Protein AF-A0A7V9RH90-F1 (afdb_monomer)

Secondary structure (DSSP, 8-state):
------------EE-S-S------SS-PPPP---TTPPP-SEEEEETTPEEESSTTSSSEEE----SS-GGG-TT-EEEEEEEEEETTEEEEEE-TT-TTSS-PPP--GGGGGS-EEEEGGGBPPB--S-EEEE-TTS-EEEE-TT-BEEE-TTSEEEE--EEPPP--SS--S-----EE---PPP-

Radius of gyration: 18.07 Å; Cα contacts (8 Å, |Δi|>4): 324; chains: 1; bounding box: 47×48×44 Å

Nearest PDB structures (foldseek):
  8q6t-assembly1_H  TM=6.024E-01  e=9.490E-01  Mus musculus
  8ewi-assembly1_D  TM=3.907E-01  e=2.641E+00  Homo sapiens
  6bnv-assembly1_I  TM=5.529E-01  e=6.966E+00  Sus scrofa

Structure (mmCIF, N/CA/C/O backbone):
data_AF-A0A7V9RH90-F1
#
_entry.id   AF-A0A7V9RH90-F1
#
loop_
_atom_site.group_PDB
_atom_site.id
_atom_site.type_symbol
_atom_site.label_atom_id
_atom_site.label_alt_id
_atom_site.label_comp_id
_atom_site.label_asym_id
_atom_site.label_entity_id
_atom_site.label_seq_id
_atom_site.pdbx_PDB_ins_code
_atom_site.Cartn_x
_atom_site.Cartn_y
_atom_site.Cartn_z
_atom_site.occupancy
_atom_site.B_iso_or_equiv
_atom_site.auth_seq_id
_atom_site.auth_comp_id
_atom_site.auth_asym_id
_atom_site.auth_atom_id
_atom_site.pdbx_PDB_model_num
ATOM 1 N N . MET A 1 1 ? 10.157 29.540 -23.631 1.00 39.53 1 MET A N 1
ATOM 2 C CA . MET A 1 1 ? 9.794 28.905 -22.346 1.00 39.53 1 MET A CA 1
ATOM 3 C C . MET A 1 1 ? 9.375 27.473 -22.654 1.00 39.53 1 MET A C 1
ATOM 5 O O . MET A 1 1 ? 8.368 27.283 -23.318 1.00 39.53 1 MET A O 1
ATOM 9 N N . GLN A 1 2 ? 10.217 26.486 -22.344 1.00 35.22 2 GLN A N 1
ATOM 10 C CA . GLN A 1 2 ? 10.060 25.103 -22.814 1.00 35.22 2 GLN A CA 1
ATOM 11 C C . GLN A 1 2 ? 9.506 24.249 -21.664 1.00 35.22 2 GLN A C 1
ATOM 13 O O . GLN A 1 2 ? 10.191 24.039 -20.666 1.00 35.22 2 GLN A O 1
ATOM 18 N N . ILE A 1 3 ? 8.251 23.807 -21.775 1.00 28.03 3 ILE A N 1
ATOM 19 C CA . ILE A 1 3 ? 7.604 22.934 -20.787 1.00 28.03 3 ILE A CA 1
ATOM 20 C C . ILE A 1 3 ? 8.201 21.533 -20.959 1.00 28.03 3 ILE A C 1
ATOM 22 O O . ILE A 1 3 ? 7.936 20.860 -21.953 1.00 28.03 3 ILE A O 1
ATOM 26 N N . ARG A 1 4 ? 9.046 21.094 -20.019 1.00 33.72 4 ARG A N 1
ATOM 27 C CA . ARG A 1 4 ? 9.530 19.708 -19.989 1.00 33.72 4 ARG A CA 1
ATOM 28 C C . ARG A 1 4 ? 8.497 18.843 -19.271 1.00 33.72 4 ARG A C 1
ATOM 30 O O . ARG A 1 4 ? 8.394 18.883 -18.049 1.00 33.72 4 ARG A O 1
ATOM 37 N N . LEU A 1 5 ? 7.736 18.072 -20.046 1.00 33.12 5 LEU A N 1
ATOM 38 C CA . LEU A 1 5 ? 6.887 16.997 -19.534 1.00 33.12 5 LEU A CA 1
ATOM 39 C C . LEU A 1 5 ? 7.769 15.956 -18.829 1.00 33.12 5 LEU A C 1
ATOM 41 O O . LEU A 1 5 ? 8.631 15.338 -19.452 1.00 33.12 5 LEU A O 1
ATOM 45 N N . ALA A 1 6 ? 7.558 15.766 -17.526 1.00 38.91 6 ALA A N 1
ATOM 46 C CA . ALA A 1 6 ? 8.104 14.629 -16.799 1.00 38.91 6 ALA A CA 1
ATOM 47 C C . ALA A 1 6 ? 7.398 13.359 -17.303 1.00 38.91 6 ALA A C 1
ATOM 49 O O . ALA A 1 6 ? 6.272 13.068 -16.907 1.00 38.91 6 ALA A O 1
ATOM 50 N N . GLY A 1 7 ? 8.031 12.645 -18.234 1.00 35.91 7 GLY A N 1
ATOM 51 C CA . GLY A 1 7 ? 7.509 11.386 -18.757 1.00 35.91 7 GLY A CA 1
ATOM 52 C C . GLY A 1 7 ? 7.523 10.302 -17.680 1.00 35.91 7 GLY A C 1
ATOM 53 O O . GLY A 1 7 ? 8.573 9.991 -17.121 1.00 35.91 7 GLY A O 1
ATOM 54 N N . VAL A 1 8 ? 6.360 9.718 -17.390 1.00 40.25 8 VAL A N 1
ATOM 55 C CA . VAL A 1 8 ? 6.256 8.493 -16.590 1.00 40.25 8 VAL A CA 1
ATOM 56 C C . VAL A 1 8 ? 6.676 7.330 -17.484 1.00 40.25 8 VAL A C 1
ATOM 58 O O . VAL A 1 8 ? 5.992 7.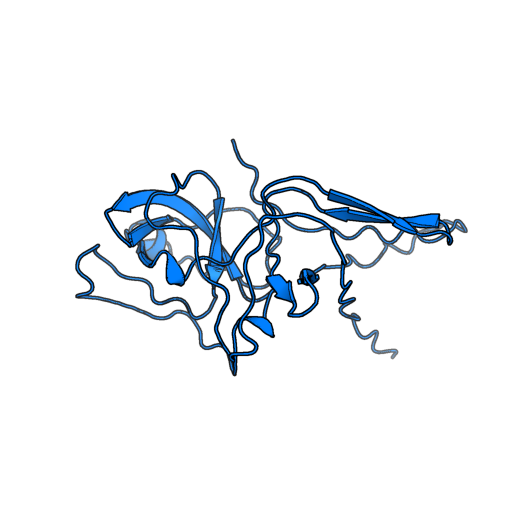008 -18.452 1.00 40.25 8 VAL A O 1
ATOM 61 N N . ILE A 1 9 ? 7.813 6.703 -17.182 1.00 40.66 9 ILE A N 1
ATOM 62 C CA . ILE A 1 9 ? 8.225 5.472 -17.862 1.00 40.66 9 ILE A CA 1
ATOM 63 C C . ILE A 1 9 ? 7.557 4.303 -17.141 1.00 40.66 9 ILE A C 1
ATOM 65 O O . ILE A 1 9 ? 7.958 3.933 -16.038 1.00 40.66 9 ILE A O 1
ATOM 69 N N . VAL A 1 10 ? 6.544 3.714 -17.774 1.00 41.97 10 VAL A N 1
ATOM 70 C CA . VAL A 1 10 ? 5.977 2.428 -17.353 1.00 41.97 10 VAL A CA 1
ATOM 71 C C . VAL A 1 10 ? 6.848 1.325 -17.949 1.00 41.97 10 VAL A C 1
ATOM 73 O O . VAL A 1 10 ? 6.766 1.023 -19.138 1.00 41.97 10 VAL A O 1
ATOM 76 N N . ALA A 1 11 ? 7.720 0.732 -17.136 1.00 43.25 11 ALA A N 1
ATOM 77 C CA . ALA A 1 11 ? 8.479 -0.446 -17.539 1.00 43.25 11 ALA A CA 1
ATOM 78 C C . ALA A 1 11 ? 7.656 -1.707 -17.232 1.00 43.25 11 ALA A C 1
ATOM 80 O O . ALA A 1 11 ? 7.480 -2.057 -16.067 1.00 43.25 11 ALA A O 1
ATOM 81 N N . MET A 1 12 ? 7.163 -2.399 -18.265 1.00 37.06 12 MET A N 1
ATOM 82 C CA . MET A 1 12 ? 6.569 -3.732 -18.107 1.00 37.06 12 MET A CA 1
ATOM 83 C C . MET A 1 12 ? 7.675 -4.784 -17.983 1.00 37.06 12 MET A C 1
ATOM 85 O O . MET A 1 12 ? 8.433 -5.037 -18.922 1.00 37.06 12 MET A O 1
ATOM 89 N N . LEU A 1 13 ? 7.768 -5.427 -16.822 1.00 44.72 13 LEU A N 1
ATOM 90 C CA . LEU A 1 13 ? 8.762 -6.463 -16.549 1.00 44.72 13 LEU A CA 1
ATOM 91 C C . LEU A 1 13 ? 8.149 -7.855 -16.616 1.00 44.72 13 LEU A C 1
ATOM 93 O O . LEU A 1 13 ? 7.625 -8.344 -15.625 1.00 44.72 13 LEU A O 1
ATOM 97 N N . VAL A 1 14 ? 8.263 -8.542 -17.752 1.00 37.62 14 VAL A N 1
ATOM 98 C CA . VAL A 1 14 ? 7.931 -9.977 -17.818 1.00 37.62 14 VAL A CA 1
ATOM 99 C C . VAL A 1 14 ? 8.932 -10.755 -16.956 1.00 37.62 14 VAL A C 1
ATOM 101 O O . VAL A 1 14 ? 10.138 -10.717 -17.240 1.00 37.62 14 VAL A O 1
ATOM 104 N N . THR A 1 15 ? 8.432 -11.416 -15.905 1.00 38.53 15 THR A N 1
ATOM 105 C CA . THR A 1 15 ? 9.225 -12.204 -14.947 1.00 38.53 15 THR A CA 1
ATOM 106 C C . THR A 1 15 ? 8.678 -13.634 -14.903 1.00 38.53 15 THR A C 1
ATOM 108 O O . THR A 1 15 ? 7.503 -13.799 -14.571 1.00 38.53 15 THR A O 1
ATOM 111 N N . PRO A 1 16 ? 9.468 -14.678 -15.215 1.00 33.00 16 PRO A N 1
ATOM 112 C CA . PRO A 1 16 ? 9.028 -16.052 -15.009 1.00 33.00 16 PRO A CA 1
ATOM 113 C C . PRO A 1 16 ? 9.098 -16.419 -13.512 1.00 33.00 16 PRO A C 1
ATOM 115 O O . PRO A 1 16 ? 10.105 -16.169 -12.855 1.00 33.00 16 PRO A O 1
ATOM 118 N N . ALA A 1 17 ? 8.018 -17.016 -12.997 1.00 37.50 17 ALA A N 1
ATOM 119 C CA . ALA A 1 17 ? 7.903 -17.707 -11.703 1.00 37.50 17 ALA A CA 1
ATOM 120 C C . ALA A 1 17 ? 8.026 -16.876 -10.397 1.00 37.50 17 ALA A C 1
ATOM 122 O O . ALA A 1 17 ? 8.887 -17.101 -9.551 1.00 37.50 17 ALA A O 1
ATOM 123 N N . LEU A 1 18 ? 7.055 -15.990 -10.158 1.00 44.84 18 LEU A N 1
ATOM 124 C CA . LEU A 1 18 ? 6.378 -15.931 -8.847 1.00 44.84 18 LEU A CA 1
ATOM 125 C C . LEU A 1 18 ? 5.168 -16.880 -8.954 1.00 44.84 18 LEU A C 1
ATOM 127 O O . LEU A 1 18 ? 4.642 -17.006 -10.058 1.00 44.84 18 LEU A O 1
ATOM 131 N N . GLY A 1 19 ? 4.755 -17.570 -7.887 1.00 46.47 19 GLY A N 1
ATOM 132 C CA . GLY A 1 19 ? 3.756 -18.657 -7.945 1.00 46.47 19 GLY A CA 1
ATOM 133 C C . GLY A 1 19 ? 2.544 -18.379 -8.849 1.00 46.47 19 GLY A C 1
ATOM 134 O O . GLY A 1 19 ? 2.137 -17.220 -8.994 1.00 46.47 19 GLY A O 1
ATOM 135 N N . ASP A 1 20 ? 2.019 -19.434 -9.479 1.00 44.31 20 ASP A N 1
ATOM 136 C CA . ASP A 1 20 ? 0.898 -19.414 -10.430 1.00 44.31 20 ASP A CA 1
ATOM 137 C C . ASP A 1 20 ? -0.375 -18.840 -9.797 1.00 44.31 20 ASP A C 1
ATOM 139 O O . ASP A 1 20 ? -1.289 -19.547 -9.383 1.00 44.31 20 ASP A O 1
ATOM 143 N N . GLN A 1 21 ? -0.446 -17.518 -9.714 1.00 53.16 21 GLN A N 1
ATOM 144 C CA . GLN A 1 21 ? -1.693 -16.816 -9.502 1.00 53.16 21 GLN A CA 1
ATOM 145 C C . GLN A 1 21 ? -2.255 -16.507 -10.877 1.00 53.16 21 GLN A C 1
ATOM 147 O O . GLN A 1 21 ? -1.783 -15.608 -11.575 1.00 53.16 21 GLN A O 1
ATOM 152 N N . LYS A 1 22 ? -3.238 -17.315 -11.272 1.00 49.41 22 LYS A N 1
ATOM 153 C CA . LYS A 1 22 ? -4.073 -17.070 -12.438 1.00 49.41 22 LYS A CA 1
ATOM 154 C C . LYS A 1 22 ? -4.803 -15.751 -12.201 1.00 49.41 22 LYS A C 1
ATOM 156 O O . LYS A 1 22 ? -5.735 -15.700 -11.408 1.00 49.41 22 LYS A O 1
ATOM 161 N N . LEU A 1 23 ? -4.346 -14.694 -12.864 1.00 53.31 23 LEU A N 1
ATOM 162 C CA . LEU A 1 23 ? -5.109 -13.460 -12.971 1.00 53.31 23 LEU A CA 1
ATOM 163 C C . LEU A 1 23 ? -6.311 -13.796 -13.845 1.00 53.31 23 LEU A C 1
ATOM 165 O O . LEU A 1 23 ? -6.171 -14.044 -15.045 1.00 53.31 23 LEU A O 1
ATOM 169 N N . ASP A 1 24 ? -7.483 -13.897 -13.234 1.00 48.84 24 ASP A N 1
ATOM 170 C CA . ASP A 1 24 ? -8.709 -13.802 -13.994 1.00 48.84 24 ASP A CA 1
ATOM 171 C C . ASP A 1 24 ? -8.697 -12.427 -14.671 1.00 48.84 24 ASP A C 1
ATOM 173 O O . ASP A 1 24 ? -8.334 -11.424 -14.069 1.00 48.84 24 ASP A O 1
ATOM 177 N N . GLY A 1 25 ? -9.039 -12.344 -15.957 1.00 50.94 25 GLY A N 1
ATOM 178 C CA . GLY A 1 25 ? -9.104 -11.066 -16.688 1.00 50.94 25 GLY A CA 1
ATOM 179 C C . GLY A 1 25 ? -10.172 -10.096 -16.157 1.00 50.94 25 GLY A C 1
ATOM 180 O O . GLY A 1 25 ? -10.571 -9.175 -16.862 1.00 50.94 25 GLY A O 1
ATOM 181 N N . SER A 1 26 ? -10.658 -10.337 -14.942 1.00 55.06 26 SER A N 1
ATOM 182 C CA . SER A 1 26 ? -11.561 -9.513 -14.176 1.00 55.06 26 SER A CA 1
ATOM 183 C C . SER A 1 26 ? -10.865 -8.213 -13.778 1.00 55.06 26 SER A C 1
ATOM 185 O O . SER A 1 26 ? -9.659 -8.133 -13.541 1.00 55.06 26 SER A O 1
ATOM 187 N N . THR A 1 27 ? -11.666 -7.161 -13.722 1.00 56.53 27 THR A N 1
ATOM 188 C CA . THR A 1 27 ? -11.372 -5.782 -13.322 1.00 56.53 27 THR A CA 1
ATOM 189 C C . THR A 1 27 ? -10.932 -5.657 -11.855 1.00 56.53 27 THR A C 1
ATOM 191 O O . THR A 1 27 ? -11.096 -4.603 -11.252 1.00 56.53 27 THR A O 1
ATOM 194 N N . THR A 1 28 ? -10.422 -6.735 -11.265 1.00 64.56 28 THR A N 1
ATOM 195 C CA . THR A 1 28 ? -10.196 -6.895 -9.838 1.00 64.56 28 THR A CA 1
ATOM 196 C C . THR A 1 28 ? -8.980 -6.092 -9.417 1.00 64.56 28 THR A C 1
ATOM 198 O O . THR A 1 28 ? -7.888 -6.231 -9.979 1.00 64.56 28 THR A O 1
ATOM 201 N N . ASP A 1 29 ? -9.180 -5.248 -8.411 1.00 70.94 29 ASP A N 1
ATOM 202 C CA . ASP A 1 29 ? -8.086 -4.619 -7.698 1.00 70.94 29 ASP A CA 1
ATOM 203 C C . ASP A 1 29 ? -7.089 -5.684 -7.221 1.00 70.94 29 ASP A C 1
ATOM 205 O O . ASP A 1 29 ? -7.470 -6.824 -6.923 1.00 70.94 29 ASP A O 1
ATOM 209 N N . PRO A 1 30 ? -5.793 -5.349 -7.177 1.00 73.88 30 PRO A N 1
ATOM 210 C CA . PRO A 1 30 ? -4.781 -6.289 -6.741 1.00 73.88 30 PRO A CA 1
ATOM 211 C C . PRO A 1 30 ? -5.104 -6.796 -5.339 1.00 73.88 30 PRO A C 1
ATOM 213 O O . PRO A 1 30 ? -5.327 -6.015 -4.415 1.00 73.88 30 PRO A O 1
ATOM 216 N N . ARG A 1 31 ? -5.107 -8.121 -5.187 1.00 80.31 31 ARG A N 1
ATOM 217 C CA . ARG A 1 31 ? -5.369 -8.756 -3.901 1.00 80.31 31 ARG A CA 1
ATOM 218 C C . ARG A 1 31 ? -4.294 -8.337 -2.897 1.00 80.31 31 ARG A C 1
ATOM 220 O O . ARG A 1 31 ? -3.099 -8.420 -3.190 1.00 80.31 31 ARG A O 1
ATOM 227 N N . GLY A 1 32 ? -4.737 -7.906 -1.720 1.00 79.69 32 GLY A N 1
ATOM 228 C CA . GLY A 1 32 ? -3.854 -7.644 -0.589 1.00 79.69 32 GLY A CA 1
ATOM 229 C C . GLY A 1 32 ? -3.159 -8.917 -0.074 1.00 79.69 32 GLY A C 1
ATOM 230 O O . GLY A 1 32 ? -3.402 -10.018 -0.580 1.00 79.69 32 GLY A O 1
ATOM 231 N N . PRO A 1 33 ? -2.289 -8.793 0.942 1.00 84.19 33 PRO A N 1
ATOM 232 C CA . PRO A 1 33 ? -1.616 -9.931 1.561 1.00 84.19 33 PRO A CA 1
ATOM 233 C C . PRO A 1 33 ? -2.608 -10.973 2.087 1.00 84.19 33 PRO A C 1
ATOM 235 O O . PRO A 1 33 ? -3.673 -10.621 2.594 1.00 84.19 33 PRO A O 1
ATOM 238 N N . GLU A 1 34 ? -2.229 -12.254 2.035 1.00 85.62 34 GLU A N 1
ATOM 239 C CA . GLU A 1 34 ? -3.043 -13.336 2.602 1.00 85.62 34 GLU A CA 1
ATOM 240 C C . GLU A 1 34 ? -3.342 -13.081 4.098 1.00 85.62 34 GLU A C 1
ATOM 242 O O . GLU A 1 34 ? -2.486 -12.531 4.806 1.00 85.62 34 GLU A O 1
ATOM 247 N N . PRO A 1 35 ? -4.509 -13.498 4.625 1.00 83.19 35 PRO A N 1
ATOM 248 C CA . PRO A 1 35 ? -4.903 -13.228 6.015 1.00 83.19 35 PRO A CA 1
ATOM 249 C C . PRO A 1 35 ? -3.899 -13.735 7.060 1.00 83.19 35 PRO A C 1
ATOM 251 O O . PRO A 1 35 ? -3.711 -13.124 8.108 1.00 83.19 35 PRO A O 1
ATOM 254 N N . THR A 1 36 ? -3.196 -14.827 6.756 1.00 84.56 36 THR A N 1
ATOM 255 C CA . THR A 1 36 ? -2.197 -15.444 7.643 1.00 84.56 36 THR A CA 1
ATOM 256 C C . THR A 1 36 ? -0.791 -14.865 7.481 1.00 84.56 36 THR A C 1
ATOM 258 O O . THR A 1 36 ? 0.110 -15.215 8.246 1.00 84.56 36 THR A O 1
ATOM 261 N N . ALA A 1 37 ? -0.568 -13.974 6.509 1.00 86.62 37 ALA A N 1
ATOM 262 C CA . ALA A 1 37 ? 0.736 -13.362 6.303 1.00 86.62 37 ALA A CA 1
ATOM 263 C C . ALA A 1 37 ? 1.096 -12.470 7.500 1.00 86.62 37 ALA A C 1
ATOM 265 O O . ALA A 1 37 ? 0.328 -11.578 7.883 1.00 86.62 37 ALA A O 1
ATOM 266 N N . LYS A 1 38 ? 2.284 -12.686 8.074 1.00 89.06 38 LYS A N 1
ATOM 267 C CA . LYS A 1 38 ? 2.839 -11.808 9.106 1.00 89.06 38 LYS A CA 1
ATOM 268 C C . LYS A 1 38 ? 3.307 -10.510 8.450 1.00 89.06 38 LYS A C 1
ATOM 270 O O . LYS A 1 38 ? 4.187 -10.539 7.593 1.00 89.06 38 LYS A O 1
ATOM 275 N N . LEU A 1 39 ? 2.719 -9.390 8.860 1.00 91.62 39 LEU A N 1
ATOM 276 C CA . LEU A 1 39 ? 3.070 -8.056 8.373 1.00 91.62 39 LEU A CA 1
ATOM 277 C C . LEU A 1 39 ? 3.931 -7.341 9.417 1.00 91.62 39 LEU A C 1
ATOM 279 O O . LEU A 1 39 ? 3.676 -7.449 10.614 1.00 91.62 39 LEU A O 1
ATOM 283 N N . ALA A 1 40 ? 4.966 -6.643 8.961 1.00 89.81 40 ALA A N 1
ATOM 284 C CA . ALA A 1 40 ? 5.875 -5.872 9.802 1.00 89.81 40 ALA A CA 1
ATOM 285 C C . ALA A 1 40 ? 6.569 -4.786 8.968 1.00 89.81 40 ALA A C 1
ATOM 287 O O . ALA A 1 40 ? 6.641 -4.893 7.743 1.00 89.81 40 ALA A O 1
ATOM 288 N N . GLY A 1 41 ? 7.123 -3.772 9.637 1.00 89.62 41 GLY A N 1
ATOM 289 C CA . GLY A 1 41 ? 7.869 -2.697 8.978 1.00 89.62 41 GLY A CA 1
ATOM 290 C C . GLY A 1 41 ? 6.962 -1.748 8.194 1.00 89.62 41 GLY A C 1
ATOM 291 O O . GLY A 1 41 ? 5.843 -1.468 8.617 1.00 89.62 41 GLY A O 1
ATOM 292 N N . THR A 1 42 ? 7.457 -1.218 7.075 1.00 88.50 42 THR A N 1
ATOM 293 C CA . THR A 1 42 ? 6.680 -0.327 6.202 1.00 88.50 42 THR A CA 1
ATOM 294 C C . THR A 1 42 ? 5.821 -1.124 5.224 1.00 88.50 42 THR A C 1
ATOM 296 O O . THR A 1 42 ? 6.313 -1.998 4.514 1.00 88.50 42 THR A O 1
ATOM 299 N N . VAL A 1 43 ? 4.546 -0.762 5.142 1.00 91.12 43 VAL A N 1
ATOM 300 C CA . VAL A 1 43 ? 3.584 -1.209 4.134 1.00 91.12 43 VAL A CA 1
ATOM 301 C C . VAL A 1 43 ? 3.164 -0.036 3.259 1.00 91.12 43 VAL A C 1
ATOM 303 O O . VAL A 1 43 ? 3.328 1.127 3.625 1.00 91.12 43 VAL A O 1
ATOM 306 N N . LEU A 1 44 ? 2.623 -0.350 2.085 1.00 90.25 44 LEU A N 1
ATOM 307 C CA . LEU A 1 44 ? 2.027 0.633 1.192 1.00 90.25 44 LEU A CA 1
ATOM 308 C C . LEU A 1 44 ? 0.517 0.447 1.218 1.00 90.25 44 LEU A C 1
ATOM 310 O O . LEU A 1 44 ? 0.026 -0.665 1.045 1.00 90.25 44 LEU A O 1
ATOM 314 N N . VAL A 1 45 ? -0.205 1.532 1.449 1.00 92.19 45 VAL A N 1
ATOM 315 C CA . VAL A 1 45 ? -1.665 1.560 1.534 1.00 92.19 45 VAL A CA 1
ATOM 316 C C . VAL A 1 45 ? -2.197 2.346 0.349 1.00 92.19 45 VAL A C 1
ATOM 318 O O . VAL A 1 45 ? -1.631 3.385 0.019 1.00 92.19 45 VAL A O 1
ATOM 321 N N . TRP A 1 46 ? -3.252 1.876 -0.315 1.00 92.81 46 TRP A N 1
ATOM 322 C CA . TRP A 1 46 ? -3.869 2.641 -1.403 1.00 92.81 46 TRP A CA 1
ATOM 323 C C . TRP A 1 46 ? -4.360 4.008 -0.917 1.00 92.81 46 TRP A C 1
ATOM 325 O O . TRP A 1 46 ? -4.867 4.133 0.194 1.00 92.81 46 TRP A O 1
ATOM 335 N N . ASN A 1 47 ? -4.219 5.052 -1.736 1.00 91.81 47 ASN A N 1
ATOM 336 C CA . ASN A 1 47 ? -4.646 6.402 -1.349 1.00 91.81 47 ASN A CA 1
ATOM 337 C C . ASN A 1 47 ? -6.156 6.503 -1.063 1.00 91.81 47 ASN A C 1
ATOM 339 O O . ASN A 1 47 ? -6.562 7.352 -0.273 1.00 91.81 47 ASN A O 1
ATOM 343 N N . ASP A 1 48 ? -6.973 5.661 -1.699 1.00 93.75 48 ASP A N 1
ATOM 344 C CA . ASP A 1 48 ? -8.416 5.550 -1.452 1.00 93.75 48 ASP A CA 1
ATOM 345 C C . ASP A 1 48 ? -8.781 4.511 -0.387 1.00 93.75 48 ASP A C 1
ATOM 347 O O . ASP A 1 48 ? -9.953 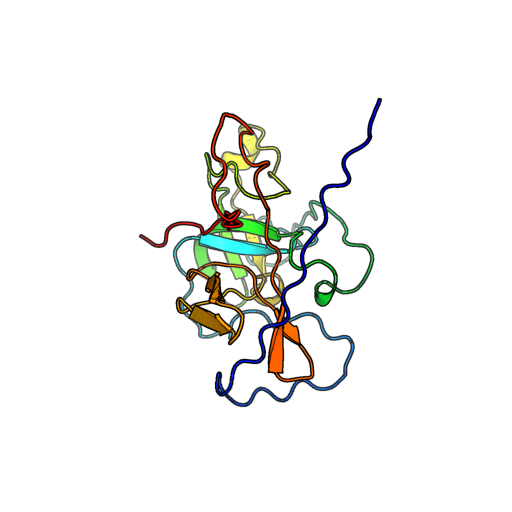4.167 -0.241 1.00 93.75 48 ASP A O 1
ATOM 351 N N . ALA A 1 49 ? -7.809 3.984 0.357 1.00 94.81 49 ALA A N 1
ATOM 352 C CA . ALA A 1 49 ? -8.100 3.093 1.465 1.00 94.81 49 ALA A CA 1
ATOM 353 C C . ALA A 1 49 ? -8.994 3.782 2.500 1.00 94.81 49 ALA A C 1
ATOM 355 O O . ALA A 1 49 ? -8.831 4.965 2.823 1.00 94.81 49 ALA A O 1
ATOM 356 N N . THR A 1 50 ? -9.919 3.008 3.054 1.00 95.56 50 THR A N 1
ATOM 357 C CA . THR A 1 50 ? -10.675 3.419 4.229 1.00 95.56 50 THR A CA 1
ATOM 358 C C . THR A 1 50 ? -9.822 3.184 5.473 1.00 95.56 50 THR A C 1
ATOM 360 O O . THR A 1 50 ? -9.327 2.081 5.707 1.00 95.56 50 THR A O 1
ATOM 363 N N . PHE A 1 51 ? -9.662 4.231 6.273 1.00 94.88 51 PHE A N 1
ATOM 364 C CA . PHE A 1 51 ? -9.001 4.201 7.568 1.00 94.88 51 PHE A CA 1
ATOM 365 C C . PHE A 1 51 ? -10.048 4.119 8.665 1.00 94.88 51 PHE A C 1
ATOM 367 O O . PHE A 1 51 ? -10.980 4.917 8.696 1.00 94.88 51 PHE A O 1
ATOM 374 N N . TYR A 1 52 ? -9.875 3.182 9.580 1.00 95.88 52 TYR A N 1
ATOM 375 C CA . TYR A 1 52 ? -10.754 2.954 10.714 1.00 95.88 52 TYR A CA 1
ATOM 376 C C . TYR A 1 52 ? -10.077 3.428 11.998 1.00 95.88 52 TYR A C 1
ATOM 378 O O . TYR A 1 52 ? -8.851 3.406 12.105 1.00 95.88 52 TYR A O 1
ATOM 386 N N . LEU A 1 53 ? -10.872 3.881 12.965 1.00 94.31 53 LEU A N 1
ATOM 387 C CA . LEU A 1 53 ? -10.377 4.326 14.277 1.00 94.31 53 LEU A CA 1
ATOM 388 C 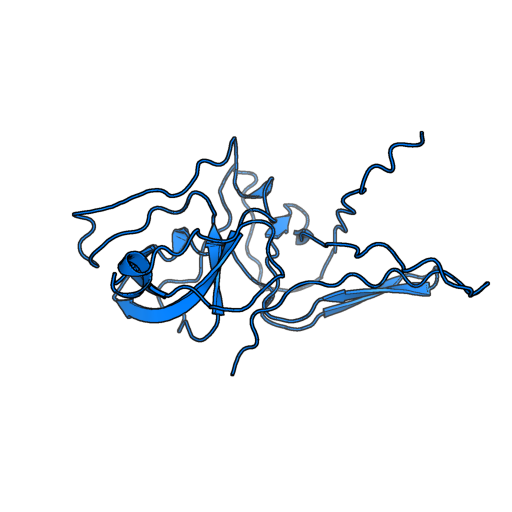C . LEU A 1 53 ? -10.294 3.183 15.302 1.00 94.31 53 LEU A C 1
ATOM 390 O O . LEU A 1 53 ? -9.685 3.328 16.362 1.00 94.31 53 LEU A O 1
ATOM 394 N N . ASP A 1 54 ? -10.903 2.045 14.978 1.00 91.75 54 ASP A N 1
ATOM 395 C CA . ASP A 1 54 ? -10.876 0.800 15.732 1.00 91.75 54 ASP A CA 1
ATOM 396 C C . ASP A 1 54 ? -10.832 -0.402 14.770 1.00 91.75 54 ASP A C 1
ATOM 398 O O . ASP A 1 54 ? -10.935 -0.249 13.552 1.00 91.75 54 ASP A O 1
ATOM 402 N N . ALA A 1 55 ? -10.652 -1.604 15.319 1.00 91.00 55 ALA A N 1
ATOM 403 C CA . ALA A 1 55 ? -10.660 -2.855 14.560 1.00 91.00 55 ALA A CA 1
ATOM 404 C C . ALA A 1 55 ? -12.068 -3.488 14.466 1.00 91.00 55 ALA A C 1
ATOM 406 O O . ALA A 1 55 ? -12.179 -4.693 14.243 1.00 91.00 55 ALA A O 1
ATOM 407 N N . ASP A 1 56 ? -13.130 -2.690 14.648 1.00 90.00 56 ASP A N 1
ATOM 408 C CA . ASP A 1 56 ? -14.526 -3.145 14.695 1.00 90.00 56 ASP A CA 1
ATOM 409 C C . ASP A 1 56 ? -15.365 -2.606 13.514 1.00 90.00 56 ASP A C 1
ATOM 411 O O . ASP A 1 56 ? -16.581 -2.806 13.487 1.00 90.00 56 ASP A O 1
ATOM 415 N N . ASP A 1 57 ? -14.749 -1.908 12.550 1.00 85.56 57 ASP A N 1
ATOM 416 C CA . ASP A 1 57 ? -15.401 -1.285 11.380 1.00 85.56 57 ASP A CA 1
ATOM 417 C C . ASP A 1 57 ? -16.445 -0.188 11.708 1.00 85.56 57 ASP A C 1
ATOM 419 O O . ASP A 1 57 ? -17.223 0.213 10.840 1.00 85.56 57 ASP A O 1
ATOM 423 N N . LYS A 1 58 ? -16.489 0.344 12.939 1.00 87.81 58 LYS A N 1
ATOM 424 C CA . LYS A 1 58 ? -17.580 1.249 13.364 1.00 87.81 58 LYS A CA 1
ATOM 425 C C . LYS A 1 58 ? -17.386 2.698 12.934 1.00 87.81 58 LYS A C 1
ATOM 427 O O . LYS A 1 58 ? -18.348 3.358 12.545 1.00 87.81 58 LYS A O 1
ATOM 432 N N . ALA A 1 59 ? -16.161 3.206 13.038 1.00 90.44 59 ALA A N 1
ATOM 433 C CA . ALA A 1 59 ? -15.823 4.583 12.700 1.00 90.44 59 ALA A CA 1
ATOM 434 C C . ALA A 1 59 ? -14.705 4.603 11.663 1.00 90.44 59 ALA A C 1
ATOM 436 O O . ALA A 1 59 ? -13.638 4.028 11.886 1.00 90.44 59 ALA A O 1
ATOM 437 N N . SER A 1 60 ? -14.950 5.278 10.539 1.00 92.50 60 SER A N 1
ATOM 438 C CA . SER A 1 60 ? -14.007 5.318 9.430 1.00 92.50 60 SER A CA 1
ATOM 439 C C . SER A 1 60 ? -13.940 6.668 8.726 1.00 92.50 60 SER A C 1
ATOM 441 O O . SER A 1 60 ? -14.836 7.505 8.826 1.00 92.50 60 SER A O 1
ATOM 443 N N . THR A 1 61 ? -12.836 6.877 8.020 1.00 91.25 61 THR A N 1
ATOM 444 C CA . THR A 1 61 ? -12.581 8.024 7.161 1.00 91.25 61 THR A CA 1
ATOM 445 C C . THR A 1 61 ? -11.818 7.573 5.921 1.00 91.25 61 THR A C 1
ATOM 447 O O . THR A 1 61 ? -11.032 6.629 5.968 1.00 91.25 61 THR A O 1
ATOM 450 N N . GLN A 1 62 ? -12.038 8.240 4.796 1.00 91.38 62 GLN A N 1
ATOM 451 C CA . GLN A 1 62 ? -11.302 8.002 3.561 1.00 91.38 62 GLN A CA 1
ATOM 452 C C . GLN A 1 62 ? -10.536 9.275 3.215 1.00 91.38 62 GLN A C 1
ATOM 454 O O . GLN A 1 62 ? -11.097 10.369 3.229 1.00 91.38 62 GLN A O 1
ATOM 459 N N . LEU A 1 63 ? -9.241 9.143 2.937 1.00 83.06 63 LEU A N 1
ATOM 460 C CA . LEU A 1 63 ? -8.366 10.307 2.763 1.00 83.06 63 LEU A CA 1
ATOM 461 C C . LEU A 1 63 ? -8.444 10.907 1.360 1.00 83.06 63 LEU A C 1
ATOM 463 O O . LEU A 1 63 ? -8.267 12.112 1.190 1.00 83.06 63 LEU A O 1
ATOM 467 N N . ALA A 1 64 ? -8.668 10.065 0.356 1.00 88.00 64 ALA A N 1
ATOM 468 C CA . ALA A 1 64 ? -8.772 10.463 -1.036 1.00 88.00 64 ALA A CA 1
ATOM 469 C C . ALA A 1 64 ? -9.673 9.494 -1.806 1.00 88.00 64 ALA A C 1
ATOM 471 O O . ALA A 1 64 ? -10.034 8.429 -1.317 1.00 88.00 64 ALA A O 1
ATOM 472 N N . THR A 1 65 ? -10.010 9.857 -3.037 1.00 89.69 65 THR A N 1
ATOM 473 C CA . THR A 1 65 ? -10.670 8.964 -3.991 1.00 89.69 65 THR A CA 1
ATOM 474 C C . THR A 1 65 ? -9.764 8.777 -5.201 1.00 89.69 65 THR A C 1
ATOM 476 O O . THR A 1 65 ? -9.104 9.719 -5.647 1.00 89.69 65 THR A O 1
ATOM 479 N N . ILE A 1 66 ? -9.705 7.551 -5.719 1.00 87.31 66 ILE A N 1
ATOM 480 C CA . ILE A 1 66 ? -9.014 7.226 -6.966 1.00 87.31 66 ILE A CA 1
ATOM 481 C C . ILE A 1 66 ? -10.082 7.052 -8.051 1.00 87.31 66 ILE A C 1
ATOM 483 O O . ILE A 1 66 ? -11.081 6.364 -7.855 1.00 87.31 66 ILE A O 1
ATOM 487 N N . ALA A 1 67 ? -9.898 7.707 -9.197 1.00 88.88 67 ALA A N 1
ATOM 488 C CA . ALA A 1 67 ? -10.837 7.619 -10.309 1.00 88.88 67 ALA A CA 1
ATOM 489 C C . ALA A 1 67 ? -10.536 6.387 -11.177 1.00 88.88 67 ALA A C 1
ATOM 491 O O . ALA A 1 67 ? -9.751 6.476 -12.116 1.00 88.88 67 ALA A O 1
ATOM 492 N N . GLY A 1 68 ? -11.193 5.264 -10.884 1.00 88.50 68 GLY A N 1
ATOM 493 C CA . GLY A 1 68 ? -11.049 4.013 -11.634 1.00 88.50 68 GLY A CA 1
ATOM 494 C C . GLY A 1 68 ? -10.327 2.910 -10.849 1.00 88.50 68 GLY A C 1
ATOM 495 O O . GLY A 1 68 ? -10.138 3.042 -9.642 1.00 88.50 68 GLY A O 1
ATOM 496 N N . PRO A 1 69 ? -9.953 1.797 -11.508 1.00 87.19 69 PRO A N 1
ATOM 497 C CA . PRO A 1 69 ? -9.339 0.643 -10.847 1.00 87.19 69 PRO A CA 1
ATOM 498 C C . PRO A 1 69 ? -7.944 0.955 -10.293 1.00 87.19 69 PRO A C 1
ATOM 500 O O . PRO A 1 69 ? -7.106 1.511 -11.007 1.00 87.19 69 PRO A O 1
ATOM 503 N N . ARG A 1 70 ? -7.614 0.493 -9.078 1.00 88.31 70 ARG A N 1
ATOM 504 C CA . ARG A 1 70 ? -6.304 0.746 -8.429 1.00 88.31 70 ARG A CA 1
ATOM 505 C C . ARG A 1 70 ? -5.125 0.287 -9.281 1.00 88.31 70 ARG A C 1
ATOM 507 O O . ARG A 1 70 ? -4.028 0.848 -9.201 1.00 88.31 70 ARG A O 1
ATOM 514 N N . LYS A 1 71 ? -5.351 -0.707 -10.149 1.00 83.81 71 LYS A N 1
ATOM 515 C CA . LYS A 1 71 ? -4.320 -1.223 -11.051 1.00 83.81 71 LYS A CA 1
ATOM 516 C C . LYS A 1 71 ? -3.742 -0.202 -12.028 1.00 83.81 71 LYS A C 1
ATOM 518 O O . LYS A 1 71 ? -2.578 -0.319 -12.409 1.00 83.81 71 LYS A O 1
ATOM 523 N N . ASP A 1 72 ? -4.523 0.817 -12.359 1.00 85.62 72 ASP A N 1
ATOM 524 C CA . ASP A 1 72 ? -4.123 1.887 -13.267 1.00 85.62 72 ASP A CA 1
ATOM 525 C C . ASP A 1 72 ? -3.438 3.046 -12.507 1.00 85.62 72 ASP A C 1
ATOM 527 O O . ASP A 1 72 ? -2.927 3.991 -13.108 1.00 85.62 72 ASP A O 1
ATOM 531 N N . HIS A 1 73 ? -3.343 2.940 -11.172 1.00 85.50 73 HIS A N 1
ATOM 532 C CA . HIS A 1 73 ? -2.864 3.981 -10.260 1.00 85.50 73 HIS A CA 1
ATOM 533 C C . HIS A 1 73 ? -1.777 3.492 -9.289 1.00 85.50 73 HIS A C 1
ATOM 535 O O . HIS A 1 73 ? -1.704 3.954 -8.157 1.00 85.50 73 HIS A O 1
ATOM 541 N N . VAL A 1 74 ? -0.867 2.614 -9.730 1.00 79.19 74 VAL A N 1
ATOM 542 C CA . VAL A 1 74 ? 0.191 1.962 -8.907 1.00 79.19 74 VAL A CA 1
ATOM 543 C C . VAL A 1 74 ? 1.077 2.925 -8.089 1.00 79.19 74 VAL A C 1
ATOM 545 O O . VAL A 1 74 ? 1.740 2.513 -7.142 1.00 79.19 74 VAL A O 1
ATOM 548 N N . GLY A 1 75 ? 1.108 4.215 -8.440 1.00 81.56 75 GLY A N 1
ATOM 549 C CA . GLY A 1 75 ? 1.826 5.260 -7.698 1.00 81.56 75 GLY A CA 1
ATOM 550 C C . GLY A 1 75 ? 1.005 6.009 -6.639 1.00 81.56 75 GLY A C 1
ATOM 551 O O . GLY A 1 75 ? 1.575 6.823 -5.916 1.00 81.56 75 GLY A O 1
ATOM 552 N N . GLN A 1 76 ? -0.306 5.770 -6.551 1.00 87.56 76 GLN A N 1
ATOM 553 C CA . GLN A 1 76 ? -1.221 6.415 -5.604 1.00 87.56 76 GLN A CA 1
ATOM 554 C C . GLN A 1 76 ? -1.349 5.576 -4.333 1.00 87.56 76 GLN A C 1
ATOM 556 O O . GLN A 1 76 ? -2.403 5.024 -4.017 1.00 87.56 76 GLN A O 1
ATOM 561 N N . VAL A 1 77 ? -0.223 5.464 -3.633 1.00 88.44 77 VAL A N 1
ATOM 562 C CA . VAL A 1 77 ? -0.100 4.745 -2.368 1.00 88.44 77 VAL A CA 1
ATOM 563 C C . VAL A 1 77 ? 0.610 5.607 -1.328 1.00 88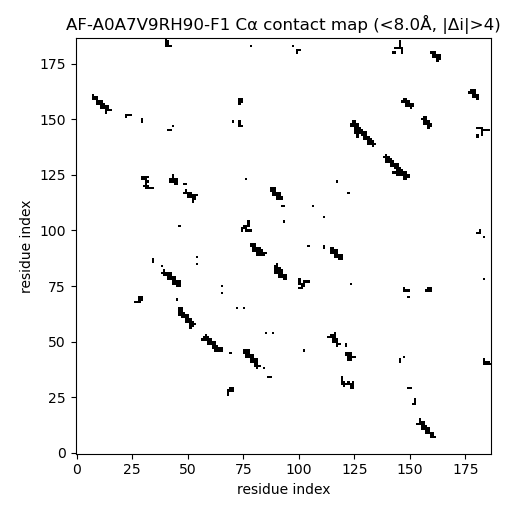.44 77 VAL A C 1
ATOM 565 O O . VAL A 1 77 ? 1.486 6.416 -1.654 1.00 88.44 77 VAL A O 1
ATOM 568 N N . VAL A 1 78 ? 0.273 5.379 -0.065 1.00 88.62 78 VAL A N 1
ATOM 569 C CA . VAL A 1 78 ? 0.876 6.005 1.107 1.00 88.62 78 VAL A CA 1
ATOM 570 C C . VAL A 1 78 ? 1.752 4.985 1.837 1.00 88.62 78 VAL A C 1
ATOM 572 O O . VAL A 1 78 ? 1.281 3.885 2.134 1.00 88.62 78 VAL A O 1
ATOM 575 N N . PRO A 1 79 ? 3.006 5.324 2.180 1.00 88.12 79 PRO A N 1
ATOM 576 C CA . PRO A 1 79 ? 3.829 4.482 3.028 1.00 88.12 79 PRO A CA 1
ATOM 577 C C . PRO A 1 79 ? 3.433 4.668 4.494 1.00 88.12 79 PRO A C 1
ATOM 579 O O . PRO A 1 79 ? 3.483 5.780 5.018 1.00 88.12 79 PRO A O 1
ATOM 582 N N . LEU A 1 80 ? 3.084 3.577 5.169 1.00 90.56 80 LEU A N 1
ATOM 583 C CA . LEU A 1 80 ? 2.758 3.562 6.595 1.00 90.56 80 LEU A CA 1
ATOM 584 C C . LEU A 1 80 ? 3.538 2.451 7.299 1.00 90.56 80 LEU A C 1
ATOM 586 O O . LEU A 1 80 ? 3.933 1.469 6.675 1.00 90.56 80 LEU A O 1
ATOM 590 N N . ARG A 1 81 ? 3.784 2.587 8.599 1.00 91.44 81 ARG A N 1
ATOM 591 C CA . ARG A 1 81 ? 4.421 1.549 9.415 1.00 91.44 81 ARG A CA 1
ATOM 592 C C . ARG A 1 81 ? 3.356 0.688 10.077 1.00 91.44 81 ARG A C 1
ATOM 594 O O . ARG A 1 81 ? 2.407 1.213 10.642 1.00 91.44 81 ARG A O 1
ATOM 601 N N . VAL A 1 82 ? 3.538 -0.627 10.028 1.00 94.44 82 VAL A N 1
ATOM 602 C CA . VAL A 1 82 ? 2.706 -1.590 10.756 1.00 94.44 82 VAL A CA 1
ATOM 603 C C . VAL A 1 82 ? 3.037 -1.515 12.242 1.00 94.44 82 VAL A C 1
ATOM 605 O O . VAL A 1 82 ? 4.194 -1.698 12.630 1.00 94.44 82 VAL A O 1
ATOM 608 N N . VAL A 1 83 ? 2.009 -1.290 13.055 1.00 95.88 83 VAL A N 1
ATOM 609 C CA . VAL A 1 83 ? 2.072 -1.310 14.521 1.00 95.88 83 VAL A CA 1
ATOM 610 C C . VAL A 1 83 ? 1.624 -2.674 15.041 1.00 95.88 83 VAL A C 1
ATOM 612 O O . VAL A 1 83 ? 2.330 -3.305 15.827 1.00 95.88 83 VAL A O 1
ATOM 615 N N . SER A 1 84 ? 0.473 -3.159 14.571 1.00 96.00 84 SER A N 1
ATOM 616 C CA . SER A 1 84 ? -0.109 -4.440 14.977 1.00 96.00 84 SER A CA 1
ATOM 617 C C . SER A 1 84 ? -1.015 -5.019 13.881 1.00 96.00 84 SER A C 1
ATOM 619 O O . SER A 1 84 ? -1.329 -4.357 12.891 1.00 96.00 84 SER A O 1
ATOM 621 N N . THR A 1 85 ? -1.427 -6.279 14.029 1.00 95.44 85 THR A N 1
ATOM 622 C CA . THR A 1 85 ? -2.378 -6.939 13.121 1.00 95.44 85 THR A CA 1
ATOM 623 C C . THR A 1 85 ? -3.430 -7.685 13.928 1.00 95.44 85 THR A C 1
ATOM 625 O O . THR A 1 85 ? -3.059 -8.483 14.789 1.00 95.44 85 THR A O 1
ATOM 628 N N . THR A 1 86 ? -4.710 -7.489 13.610 1.00 94.31 86 THR A N 1
ATOM 629 C CA . THR A 1 86 ? -5.843 -8.154 14.274 1.00 94.31 86 THR A CA 1
ATOM 630 C C . THR A 1 86 ? -6.854 -8.597 13.221 1.00 94.31 86 THR A C 1
ATOM 632 O O . THR A 1 86 ? -7.532 -7.767 12.624 1.00 94.31 86 THR A O 1
ATOM 635 N N . GLY A 1 87 ? -6.937 -9.906 12.959 1.00 92.25 87 GLY A N 1
ATOM 636 C CA . GLY A 1 87 ? -7.773 -10.440 11.878 1.00 92.25 87 GLY A CA 1
ATOM 637 C C . GLY A 1 87 ? -7.423 -9.814 10.521 1.00 92.25 87 GLY A C 1
ATOM 638 O O . GLY A 1 87 ? -6.262 -9.843 10.093 1.00 92.25 87 GLY A O 1
ATOM 639 N N . ASP A 1 88 ? -8.426 -9.213 9.880 1.00 93.62 88 ASP A N 1
ATOM 640 C CA . ASP A 1 88 ? -8.287 -8.523 8.593 1.00 93.62 88 ASP A CA 1
ATOM 641 C C . ASP A 1 88 ? -7.802 -7.074 8.713 1.00 93.62 88 ASP A C 1
ATOM 643 O O . ASP A 1 88 ? -7.551 -6.434 7.691 1.00 93.62 88 ASP A O 1
ATOM 647 N N . PHE A 1 89 ? -7.617 -6.562 9.931 1.00 95.50 89 PHE A N 1
ATOM 648 C CA . PHE A 1 89 ? -7.120 -5.213 10.163 1.00 95.50 89 PHE A CA 1
ATOM 649 C C . PHE A 1 89 ? -5.627 -5.182 10.437 1.00 95.50 89 PHE A C 1
ATOM 651 O O . PHE A 1 89 ? -5.046 -6.043 11.108 1.00 95.50 89 PHE A O 1
ATOM 658 N N . VAL A 1 90 ? -5.019 -4.112 9.952 1.00 96.38 90 VAL A N 1
ATOM 659 C CA . VAL A 1 90 ? -3.629 -3.756 10.183 1.00 96.38 90 VAL A CA 1
ATOM 660 C C . VAL A 1 90 ? -3.629 -2.383 10.824 1.00 96.38 90 VAL A C 1
ATOM 662 O O . VAL A 1 90 ? -4.066 -1.413 10.209 1.00 96.38 90 VAL A O 1
ATOM 665 N N . GLU A 1 91 ? -3.166 -2.313 12.066 1.00 96.56 91 GLU A N 1
ATOM 666 C CA . GLU A 1 91 ? -2.918 -1.040 12.727 1.00 96.56 91 GLU A CA 1
ATOM 667 C C . GLU A 1 91 ? -1.674 -0.417 12.104 1.00 96.56 91 GLU A C 1
ATOM 669 O O . GLU A 1 91 ? -0.620 -1.059 12.004 1.00 96.56 91 GLU A O 1
ATOM 674 N N . VAL A 1 92 ? -1.807 0.826 11.668 1.00 95.62 92 VAL A N 1
ATOM 675 C CA . VAL A 1 92 ? -0.793 1.549 10.920 1.00 95.62 92 VAL A CA 1
ATOM 676 C C . VAL A 1 92 ? -0.571 2.933 11.505 1.00 95.62 92 VAL A C 1
ATOM 678 O O . VAL A 1 92 ? -1.491 3.592 11.981 1.00 95.62 92 VAL A O 1
ATOM 681 N N . GLU A 1 93 ? 0.666 3.399 11.418 1.00 92.94 93 GLU A N 1
ATOM 682 C CA . GLU A 1 93 ? 1.044 4.763 11.767 1.00 92.94 93 GLU A CA 1
ATOM 683 C C . GLU A 1 93 ? 1.815 5.416 10.619 1.00 92.94 93 GLU A C 1
ATOM 685 O O . GLU A 1 93 ? 2.450 4.751 9.794 1.00 92.94 93 GLU A O 1
ATOM 690 N N . SER A 1 94 ? 1.757 6.743 10.545 1.00 88.88 94 SER A N 1
ATOM 691 C CA . SER A 1 94 ? 2.449 7.484 9.494 1.00 88.88 94 SER A CA 1
ATOM 692 C C . SER A 1 94 ? 3.950 7.571 9.762 1.00 88.88 94 SER A C 1
ATOM 694 O O . SER A 1 94 ? 4.389 7.887 10.867 1.00 88.88 94 SER A O 1
ATOM 696 N N . VAL A 1 95 ? 4.746 7.323 8.721 1.00 84.00 95 VAL A N 1
ATOM 697 C CA . VAL A 1 95 ? 6.208 7.397 8.788 1.00 84.00 95 VAL A CA 1
ATOM 698 C C . VAL A 1 95 ? 6.645 8.838 8.544 1.00 84.00 95 VAL A C 1
ATOM 700 O O . VAL A 1 95 ? 6.530 9.364 7.437 1.00 84.00 95 VAL A O 1
ATOM 703 N N . VAL A 1 96 ? 7.165 9.492 9.580 1.00 77.50 96 VAL A N 1
ATOM 704 C CA . VAL A 1 96 ? 7.739 10.836 9.448 1.00 77.50 96 VAL A CA 1
ATOM 705 C C . VAL A 1 96 ? 9.068 10.742 8.688 1.00 77.50 96 VAL A C 1
ATOM 707 O O . VAL A 1 96 ? 9.914 9.909 9.005 1.00 77.50 96 VAL A O 1
ATOM 710 N N . GLY A 1 97 ? 9.270 11.608 7.690 1.00 67.56 97 GLY A N 1
ATOM 711 C CA . GLY A 1 97 ? 10.581 11.798 7.049 1.00 67.56 97 GLY A CA 1
ATOM 712 C C . GLY A 1 97 ? 10.836 11.047 5.735 1.00 67.56 97 GLY A C 1
ATOM 713 O O . GLY A 1 97 ? 11.949 11.110 5.217 1.00 67.56 97 GLY A O 1
ATOM 714 N N . THR A 1 98 ? 9.847 10.376 5.135 1.00 60.50 98 THR A N 1
ATOM 715 C CA . THR A 1 98 ? 10.009 9.782 3.793 1.00 60.50 98 THR A CA 1
ATOM 716 C C . THR A 1 98 ? 9.524 10.729 2.685 1.00 60.50 98 THR A C 1
ATOM 718 O O . THR A 1 98 ? 8.358 10.715 2.301 1.00 60.50 98 THR A O 1
ATOM 721 N N . ASP A 1 99 ? 10.427 11.540 2.117 1.00 57.66 99 ASP A N 1
ATOM 722 C CA . ASP A 1 99 ? 10.154 12.584 1.092 1.00 57.66 99 ASP A CA 1
ATOM 723 C C . ASP A 1 99 ? 9.867 12.075 -0.333 1.00 57.66 99 ASP A C 1
ATOM 725 O O . ASP A 1 99 ? 10.133 12.726 -1.346 1.00 57.66 99 ASP A O 1
ATOM 729 N N . CYS A 1 100 ? 9.373 10.856 -0.429 1.00 60.25 100 CYS A N 1
ATOM 730 C CA . CYS A 1 100 ? 9.706 10.010 -1.556 1.00 60.25 100 CYS A CA 1
ATOM 731 C C . CYS A 1 100 ? 8.450 9.500 -2.294 1.00 60.25 100 CYS A C 1
ATOM 733 O O . CYS A 1 100 ? 8.522 9.129 -3.465 1.00 60.25 100 CYS A O 1
ATOM 735 N N . THR A 1 101 ? 7.280 9.564 -1.655 1.00 65.62 101 THR A N 1
ATOM 736 C CA . THR A 1 101 ? 5.983 9.239 -2.263 1.00 65.62 101 THR A CA 1
ATOM 737 C C . THR A 1 101 ? 5.290 10.478 -2.824 1.00 65.62 101 THR A C 1
ATOM 739 O O . THR A 1 101 ? 5.542 11.605 -2.395 1.00 65.62 101 THR A O 1
ATOM 742 N N . TRP A 1 102 ? 4.432 10.274 -3.831 1.00 65.12 102 TRP A N 1
ATOM 743 C CA . TRP A 1 102 ? 3.655 11.354 -4.457 1.00 65.12 102 TRP A CA 1
ATOM 744 C C . TRP A 1 102 ? 2.657 11.989 -3.493 1.00 65.12 102 TRP A C 1
ATOM 746 O O . TRP A 1 102 ? 2.344 13.171 -3.617 1.00 65.12 102 TRP A O 1
ATOM 756 N N . THR A 1 103 ? 2.184 11.199 -2.535 1.00 71.25 103 THR A N 1
ATOM 757 C CA . THR A 1 103 ? 1.192 11.603 -1.553 1.00 71.25 103 THR A CA 1
ATOM 758 C C . THR A 1 103 ? 1.821 11.512 -0.174 1.00 71.25 103 THR A C 1
ATOM 760 O O . THR A 1 103 ? 2.336 10.466 0.228 1.00 71.25 103 THR A O 1
ATOM 763 N N . LYS A 1 104 ? 1.806 12.641 0.529 1.00 72.75 104 LYS A N 1
ATOM 764 C CA . LYS A 1 104 ? 2.037 12.699 1.967 1.00 72.75 104 LYS A CA 1
ATOM 765 C C . LYS A 1 104 ? 0.668 12.783 2.617 1.00 72.75 104 LYS A C 1
ATOM 767 O O . LYS A 1 104 ? -0.158 13.573 2.157 1.00 72.75 104 LYS A O 1
ATOM 772 N N . LEU A 1 105 ? 0.435 12.014 3.678 1.00 73.19 105 LEU A N 1
ATOM 773 C CA . LEU A 1 105 ? -0.663 12.371 4.561 1.00 73.19 105 LEU A CA 1
ATOM 774 C C . LEU A 1 105 ? -0.323 13.727 5.184 1.00 73.19 105 LEU A C 1
ATOM 776 O O . LEU A 1 105 ? 0.767 13.857 5.750 1.00 73.19 105 LEU A O 1
ATOM 780 N N . PRO A 1 106 ? -1.205 14.734 5.108 1.00 73.00 106 PRO A N 1
ATOM 781 C CA . PRO A 1 106 ? -1.088 15.859 6.016 1.00 73.00 106 PRO A CA 1
ATOM 782 C C . PRO A 1 106 ? -1.152 15.298 7.442 1.00 73.00 106 PRO A C 1
ATOM 784 O O . PRO A 1 106 ? -2.079 14.569 7.781 1.00 73.00 106 PRO A O 1
ATOM 787 N N . GLN A 1 107 ? -0.136 15.589 8.252 1.00 71.25 107 GLN A N 1
ATOM 788 C CA . GLN A 1 107 ? -0.066 15.178 9.653 1.00 71.25 107 GLN A CA 1
ATOM 789 C C . GLN A 1 107 ? -0.291 16.407 10.542 1.00 71.25 107 GLN A C 1
ATOM 791 O O . GLN A 1 107 ? 0.685 17.005 10.994 1.00 71.25 107 GLN A O 1
ATOM 796 N N . PRO A 1 108 ? -1.542 16.832 10.802 1.00 76.12 108 PRO A N 1
ATOM 797 C CA . PRO A 1 108 ? -1.780 17.641 11.985 1.00 76.12 108 PRO A CA 1
ATOM 798 C C . PRO A 1 108 ? -1.323 16.843 13.213 1.00 76.12 108 PRO A C 1
ATOM 800 O O . PRO A 1 108 ? -1.442 15.614 13.229 1.00 76.12 108 PRO A O 1
ATOM 803 N N . GLU A 1 109 ? -0.798 17.528 14.232 1.00 78.06 109 GLU A N 1
ATOM 804 C CA . GLU A 1 109 ? -0.263 16.890 15.448 1.00 78.06 109 GLU A CA 1
ATOM 805 C C . GLU A 1 109 ? -1.252 15.890 16.064 1.00 78.06 109 GLU A C 1
ATOM 807 O O . GLU A 1 109 ? -0.852 14.856 16.597 1.00 78.06 109 GLU A O 1
ATOM 812 N N . ASP A 1 110 ? -2.552 16.134 15.915 1.00 78.75 110 ASP A N 1
ATOM 813 C CA . ASP A 1 110 ? -3.595 15.268 16.452 1.00 78.75 110 ASP A CA 1
ATOM 814 C C . ASP A 1 110 ? -3.733 13.927 15.721 1.00 78.75 110 ASP A C 1
ATOM 816 O O . ASP A 1 110 ? -4.042 12.928 16.369 1.00 78.75 110 ASP A O 1
ATOM 820 N N . LEU A 1 111 ? -3.416 13.838 14.420 1.00 76.38 111 LEU A N 1
ATOM 821 C CA . LEU A 1 111 ? -3.437 12.549 13.709 1.00 76.38 111 LEU A CA 1
ATOM 822 C C . LEU A 1 111 ? -2.327 11.611 14.183 1.00 76.38 111 LEU A C 1
ATOM 824 O O . LEU A 1 111 ? -2.469 10.401 14.055 1.00 76.38 111 LEU A O 1
ATOM 828 N N . THR A 1 112 ? -1.239 12.140 14.752 1.00 77.88 112 THR A N 1
ATOM 829 C CA . THR A 1 112 ? -0.161 11.294 15.296 1.00 77.88 112 THR A CA 1
ATOM 830 C C . THR A 1 112 ? -0.581 10.546 16.562 1.00 77.88 112 THR A C 1
ATOM 832 O O . THR A 1 112 ? 0.050 9.561 16.930 1.00 77.88 112 THR A O 1
ATOM 835 N N . LYS A 1 113 ? -1.661 10.995 17.216 1.00 85.50 113 LYS A N 1
ATOM 836 C CA . LYS A 1 113 ? -2.234 10.374 18.418 1.00 85.50 113 LYS A CA 1
ATOM 837 C C . LYS A 1 113 ? -3.359 9.390 18.091 1.00 85.50 113 LYS A C 1
ATOM 839 O O . LYS A 1 113 ? -3.804 8.668 18.982 1.00 85.50 113 LYS A O 1
ATOM 844 N N . LEU A 1 114 ? -3.850 9.378 16.849 1.00 88.94 114 LEU A N 1
ATOM 845 C CA . LEU A 1 114 ? -4.914 8.471 16.434 1.00 88.94 114 LEU A CA 1
ATOM 846 C C . LEU A 1 114 ? -4.336 7.110 16.059 1.00 88.94 114 LEU A C 1
ATOM 848 O O . LEU A 1 114 ? -3.378 7.008 15.295 1.00 88.94 114 LEU A O 1
ATOM 852 N N . ARG A 1 115 ? -4.977 6.056 16.563 1.00 94.06 115 ARG A N 1
ATOM 853 C CA . ARG A 1 115 ? -4.748 4.689 16.100 1.00 94.06 115 ARG A CA 1
ATOM 854 C C . ARG A 1 115 ? -5.539 4.508 14.819 1.00 94.06 115 ARG A C 1
ATOM 856 O O . ARG A 1 115 ? -6.762 4.622 14.832 1.00 94.06 115 ARG A O 1
ATOM 863 N N . LEU A 1 116 ? -4.835 4.284 13.721 1.00 95.06 116 LEU A N 1
ATOM 864 C CA . LEU A 1 116 ? -5.455 4.069 12.426 1.00 95.06 116 LEU A CA 1
ATOM 865 C C . LEU A 1 116 ? -5.356 2.595 12.070 1.00 95.06 116 LEU A C 1
ATOM 867 O O . LEU A 1 116 ? -4.307 1.974 12.221 1.00 95.06 116 LEU A O 1
ATOM 871 N N . PHE A 1 117 ? -6.447 2.046 11.566 1.00 96.75 117 PHE A N 1
ATOM 872 C CA . PHE A 1 117 ? -6.524 0.681 11.078 1.00 96.75 117 PHE A CA 1
ATOM 873 C C . PHE A 1 117 ? -6.903 0.703 9.605 1.00 96.75 117 PHE A C 1
ATOM 875 O O . PHE A 1 117 ? -7.684 1.540 9.165 1.00 96.75 117 PHE A O 1
ATOM 882 N N . VAL A 1 118 ? -6.361 -0.224 8.831 1.00 96.44 118 VAL A N 1
ATOM 883 C CA . VAL A 1 118 ? -6.745 -0.440 7.432 1.00 96.44 118 VAL A CA 1
ATOM 884 C C . VAL A 1 118 ? -7.009 -1.916 7.211 1.00 96.44 118 VAL A C 1
ATOM 886 O O . VAL A 1 118 ? -6.428 -2.763 7.895 1.00 96.44 118 VAL A O 1
ATOM 889 N N . LYS A 1 119 ? -7.866 -2.248 6.246 1.00 95.88 119 LYS A N 1
ATOM 890 C CA . LYS A 1 119 ? -8.070 -3.648 5.872 1.00 95.88 119 LYS A CA 1
ATOM 891 C C . LYS A 1 119 ? -6.856 -4.166 5.111 1.00 95.88 119 LYS A C 1
ATOM 893 O O . LYS A 1 119 ? -6.242 -3.448 4.325 1.00 95.88 119 LYS A O 1
ATOM 898 N N . ARG A 1 120 ? -6.532 -5.450 5.276 1.00 94.19 120 ARG A N 1
ATOM 899 C CA . ARG A 1 120 ? -5.476 -6.127 4.499 1.00 94.19 120 ARG A CA 1
ATOM 900 C C . ARG A 1 120 ? -5.698 -5.994 2.991 1.00 94.19 120 ARG A C 1
ATOM 902 O O . ARG A 1 120 ? -4.729 -5.856 2.253 1.00 94.19 120 ARG A O 1
ATOM 909 N N . SER A 1 121 ? -6.954 -5.990 2.539 1.00 92.88 121 SER A N 1
ATOM 910 C CA . SER A 1 121 ? -7.333 -5.774 1.135 1.00 92.88 121 SER A CA 1
ATOM 911 C C . SER A 1 121 ? -6.992 -4.378 0.604 1.00 92.88 121 SER A C 1
ATOM 913 O O . SER A 1 121 ? -6.913 -4.200 -0.607 1.00 92.88 121 SER A O 1
ATOM 915 N N . ASP A 1 122 ? -6.777 -3.403 1.487 1.00 95.00 122 ASP A N 1
ATOM 916 C CA . ASP A 1 122 ? -6.386 -2.036 1.136 1.00 95.00 122 ASP A CA 1
ATOM 917 C C . ASP A 1 122 ? -4.867 -1.820 1.130 1.00 95.00 122 ASP A C 1
ATOM 919 O O . ASP A 1 122 ? -4.384 -0.733 0.800 1.00 95.00 122 ASP A O 1
ATOM 923 N N . LEU A 1 123 ? -4.091 -2.861 1.441 1.00 93.00 123 LEU A N 1
ATOM 924 C CA . LEU A 1 123 ? -2.646 -2.838 1.264 1.00 93.00 123 LEU A CA 1
ATOM 925 C C . LEU A 1 123 ? -2.292 -3.079 -0.205 1.00 93.00 123 LEU A C 1
ATOM 927 O O . LEU A 1 123 ? -2.695 -4.073 -0.813 1.00 93.00 123 LEU A O 1
ATOM 931 N N . ALA A 1 124 ? -1.480 -2.189 -0.766 1.00 89.94 124 ALA A N 1
ATOM 932 C CA . ALA A 1 124 ? -0.922 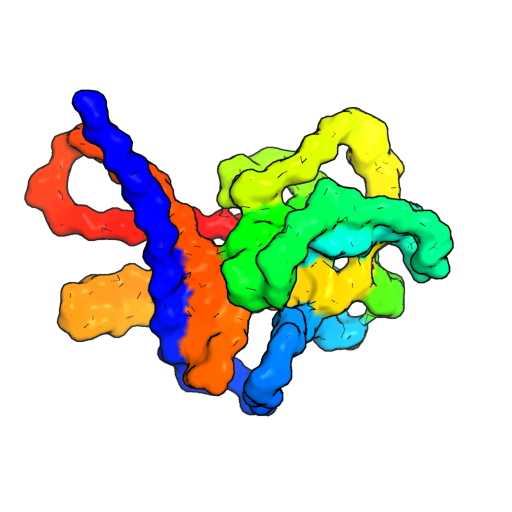-2.360 -2.093 1.00 89.94 124 ALA A CA 1
ATOM 933 C C . ALA A 1 124 ? 0.142 -3.471 -2.078 1.00 89.94 124 ALA A C 1
ATOM 935 O O . ALA A 1 124 ? 0.982 -3.516 -1.171 1.00 89.94 124 ALA A O 1
ATOM 936 N N . PRO A 1 125 ? 0.161 -4.369 -3.077 1.00 84.38 125 PRO A N 1
ATOM 937 C CA . PRO A 1 125 ? 1.183 -5.399 -3.151 1.00 84.38 125 PRO A CA 1
ATOM 938 C C . PRO A 1 125 ? 2.553 -4.772 -3.434 1.00 84.38 125 PRO A C 1
ATOM 940 O O . PRO A 1 125 ? 2.703 -3.836 -4.227 1.00 84.38 125 PRO A O 1
ATOM 943 N N . VAL A 1 126 ? 3.572 -5.323 -2.778 1.00 81.69 126 VAL A N 1
ATOM 944 C CA . VAL A 1 126 ? 4.952 -4.850 -2.879 1.00 81.69 126 VAL A CA 1
ATOM 945 C C . VAL A 1 126 ? 5.894 -5.947 -3.350 1.00 81.69 126 VAL A C 1
ATOM 947 O O . VAL A 1 126 ? 5.698 -7.136 -3.102 1.00 81.69 126 VAL A O 1
ATOM 950 N N . VAL A 1 127 ? 6.969 -5.537 -4.013 1.00 76.12 127 VAL A N 1
ATOM 951 C CA . VAL A 1 127 ? 8.091 -6.391 -4.384 1.00 76.12 127 VAL A CA 1
ATOM 952 C C . VAL A 1 127 ? 8.775 -6.858 -3.108 1.00 76.12 127 VAL A C 1
ATOM 954 O O . VAL A 1 127 ? 9.378 -6.066 -2.402 1.00 76.12 127 VAL A O 1
ATOM 957 N N . VAL A 1 128 ? 8.724 -8.147 -2.799 1.00 73.38 128 VAL A N 1
ATOM 958 C CA . VAL A 1 128 ? 9.344 -8.683 -1.571 1.00 73.38 128 VAL A CA 1
ATOM 959 C C . VAL A 1 128 ? 10.811 -9.085 -1.748 1.00 73.38 128 VAL A C 1
ATOM 961 O O . VAL A 1 128 ? 11.522 -9.272 -0.766 1.00 73.38 128 VAL A O 1
ATOM 964 N N . LYS A 1 129 ? 11.291 -9.214 -2.991 1.00 71.94 129 LYS A N 1
ATOM 965 C CA . LYS A 1 129 ? 12.674 -9.599 -3.314 1.00 71.94 129 LYS A CA 1
ATOM 966 C C . LYS A 1 129 ? 13.265 -8.640 -4.343 1.00 71.94 129 LYS A C 1
ATOM 968 O O . LYS A 1 129 ? 12.587 -8.367 -5.331 1.00 71.94 129 LYS A O 1
ATOM 973 N N . PRO A 1 130 ? 14.508 -8.155 -4.161 1.00 78.12 130 PRO A N 1
ATOM 974 C CA . PRO A 1 130 ? 15.165 -7.356 -5.183 1.00 78.12 130 PRO A CA 1
ATOM 975 C C . PRO A 1 130 ? 15.222 -8.109 -6.515 1.00 78.12 130 PRO A C 1
ATOM 977 O O . PRO A 1 130 ? 15.426 -9.322 -6.547 1.00 78.12 130 PRO A O 1
ATOM 980 N N . PHE A 1 131 ? 15.060 -7.380 -7.609 1.00 79.19 131 PHE A N 1
ATOM 981 C CA . PHE A 1 131 ? 15.058 -7.916 -8.959 1.00 79.19 131 PHE A CA 1
ATOM 982 C C . PHE A 1 131 ? 15.888 -7.017 -9.870 1.00 79.19 131 PHE A C 1
ATOM 984 O O . PHE A 1 131 ? 15.691 -5.805 -9.889 1.00 79.19 131 PHE A O 1
ATOM 991 N N . THR A 1 132 ? 16.783 -7.609 -10.656 1.00 84.56 132 THR A N 1
ATOM 992 C CA . THR A 1 132 ? 17.569 -6.887 -11.660 1.00 84.56 132 THR A CA 1
ATOM 993 C C . THR A 1 132 ? 17.368 -7.538 -13.018 1.00 84.56 132 THR A C 1
ATOM 995 O O . THR A 1 132 ? 17.522 -8.750 -13.152 1.00 84.56 132 THR A O 1
ATOM 998 N N . LYS A 1 133 ? 17.058 -6.732 -14.036 1.00 80.75 133 LYS A N 1
ATOM 999 C CA . LYS A 1 133 ? 16.973 -7.165 -15.434 1.00 80.75 133 LYS A CA 1
ATOM 1000 C C . LYS A 1 133 ? 17.864 -6.295 -16.299 1.00 80.75 133 LYS A C 1
ATOM 1002 O O . LYS A 1 133 ? 17.770 -5.074 -16.232 1.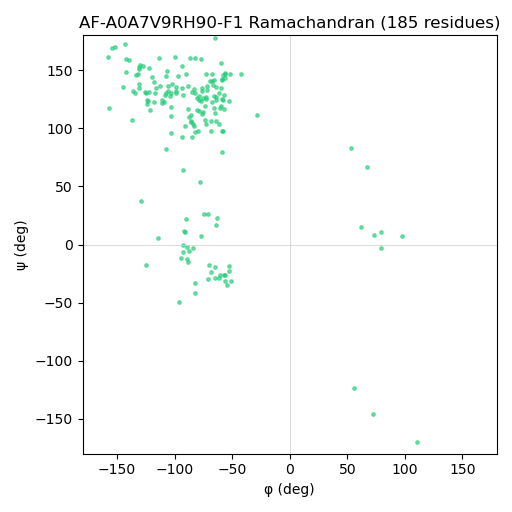00 80.75 133 LYS A O 1
ATOM 1007 N N . THR A 1 134 ? 18.680 -6.931 -17.129 1.00 82.25 134 THR A N 1
ATOM 1008 C CA . THR A 1 134 ? 19.506 -6.270 -18.144 1.00 82.25 134 THR A CA 1
ATOM 1009 C C . THR A 1 134 ? 19.042 -6.726 -19.523 1.00 82.25 134 THR A C 1
ATOM 1011 O O . THR A 1 134 ? 18.795 -7.914 -19.727 1.00 82.25 134 THR A O 1
ATOM 1014 N N . TRP A 1 135 ? 18.889 -5.792 -20.457 1.00 87.31 135 TRP A N 1
ATOM 1015 C CA . TRP A 1 135 ? 18.473 -6.055 -21.837 1.00 87.31 135 TRP A CA 1
ATOM 1016 C C . TRP A 1 135 ? 19.679 -6.072 -22.794 1.00 87.31 135 TRP A C 1
ATOM 1018 O O . TRP A 1 135 ? 20.723 -5.509 -22.459 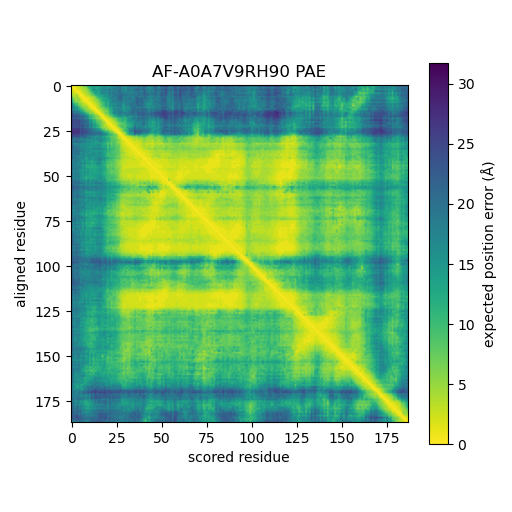1.00 87.31 135 TRP A O 1
ATOM 1028 N N . PRO A 1 136 ? 19.553 -6.664 -24.003 1.00 90.81 136 PRO A N 1
ATOM 1029 C CA . PRO A 1 136 ? 20.654 -6.744 -24.974 1.00 90.81 136 PRO A CA 1
ATOM 1030 C C . PRO A 1 136 ? 21.257 -5.393 -25.384 1.00 90.81 136 PRO A C 1
ATOM 1032 O O . PRO A 1 136 ? 22.428 -5.323 -25.732 1.00 90.81 136 PRO A O 1
ATOM 1035 N N . ASN A 1 137 ? 20.484 -4.307 -25.300 1.00 82.81 137 ASN A N 1
ATOM 1036 C CA . ASN A 1 137 ? 20.957 -2.946 -25.569 1.00 82.81 137 ASN A CA 1
ATOM 1037 C C . ASN A 1 137 ? 21.788 -2.336 -24.414 1.00 82.81 137 ASN A C 1
ATOM 1039 O O . ASN A 1 137 ? 22.065 -1.141 -24.429 1.00 82.81 137 ASN A O 1
ATOM 1043 N N . GLY A 1 138 ? 22.121 -3.117 -23.380 1.00 84.38 138 GLY A N 1
ATOM 1044 C CA . GLY A 1 138 ? 22.882 -2.675 -22.208 1.00 84.38 138 GLY A CA 1
ATOM 1045 C C . GLY A 1 138 ? 22.069 -1.899 -21.167 1.00 84.38 138 GLY A C 1
ATOM 1046 O O . GLY A 1 138 ? 22.597 -1.561 -20.106 1.00 84.38 138 GLY A O 1
ATOM 1047 N N . THR A 1 139 ? 20.783 -1.638 -21.418 1.00 79.44 139 THR A N 1
ATOM 1048 C CA . THR A 1 139 ? 19.895 -1.031 -20.417 1.00 79.44 139 THR A CA 1
ATOM 1049 C C . THR A 1 139 ? 19.716 -2.007 -19.259 1.00 79.44 139 THR A C 1
ATOM 1051 O O . THR A 1 139 ? 19.592 -3.211 -19.481 1.00 79.44 139 THR A O 1
ATOM 1054 N N . SER A 1 140 ? 19.679 -1.509 -18.023 1.00 76.62 140 SER A N 1
ATOM 1055 C CA . SER A 1 140 ? 19.356 -2.325 -16.851 1.00 76.62 140 SER A CA 1
ATOM 1056 C C . SER A 1 140 ? 18.338 -1.630 -15.958 1.00 76.62 140 SER A C 1
ATOM 1058 O O . SER A 1 140 ? 18.328 -0.406 -15.841 1.00 76.62 140 SER A O 1
ATOM 1060 N N . LEU A 1 141 ? 17.476 -2.427 -15.336 1.00 79.50 141 LEU A N 1
ATOM 1061 C CA . LEU A 1 141 ? 16.540 -1.996 -14.314 1.00 79.50 141 LEU A CA 1
ATOM 1062 C C . LEU A 1 141 ? 16.794 -2.822 -13.062 1.00 79.50 141 LEU A C 1
ATOM 1064 O O . LEU A 1 141 ? 16.709 -4.048 -13.101 1.00 79.50 141 LEU A O 1
ATOM 1068 N N . ALA A 1 142 ? 17.068 -2.137 -11.958 1.00 80.44 142 ALA A N 1
ATOM 1069 C CA . ALA A 1 142 ? 17.145 -2.729 -10.634 1.00 80.44 142 ALA A CA 1
ATOM 1070 C C . ALA A 1 142 ? 15.965 -2.229 -9.794 1.00 80.44 142 ALA A C 1
ATOM 1072 O O . ALA A 1 142 ? 15.791 -1.029 -9.587 1.00 80.44 142 ALA A O 1
ATOM 1073 N N . VAL A 1 143 ? 15.160 -3.166 -9.313 1.00 78.56 143 VAL A N 1
ATOM 1074 C CA . VAL A 1 143 ? 13.997 -2.964 -8.455 1.00 78.56 143 VAL A CA 1
ATOM 1075 C C . VAL A 1 143 ? 14.372 -3.504 -7.081 1.00 78.56 143 VAL A C 1
ATOM 1077 O O . VAL A 1 143 ? 14.781 -4.654 -6.944 1.00 78.56 143 VAL A O 1
ATOM 1080 N N . ARG A 1 144 ? 14.295 -2.667 -6.052 1.00 76.81 144 ARG A N 1
ATOM 1081 C CA . ARG A 1 144 ? 14.549 -3.079 -4.667 1.00 76.81 144 ARG A CA 1
ATOM 1082 C C . ARG A 1 144 ? 13.293 -3.722 -4.066 1.00 76.81 144 ARG A C 1
ATOM 1084 O O . ARG A 1 144 ? 12.189 -3.513 -4.564 1.00 76.81 144 ARG A O 1
ATOM 1091 N N . ALA A 1 145 ? 13.466 -4.493 -2.993 1.00 76.75 145 ALA A N 1
ATOM 1092 C CA . ALA A 1 145 ? 12.330 -4.922 -2.176 1.00 76.75 145 ALA A CA 1
ATOM 1093 C C . ALA A 1 145 ? 11.587 -3.700 -1.602 1.00 76.75 145 ALA A C 1
ATOM 1095 O O . ALA A 1 145 ? 12.193 -2.647 -1.491 1.00 76.75 145 ALA A O 1
ATOM 1096 N N . GLY A 1 146 ? 10.307 -3.831 -1.255 1.00 68.88 146 GLY A N 1
ATOM 1097 C CA . GLY A 1 146 ? 9.432 -2.789 -0.708 1.00 68.88 146 GLY A CA 1
ATOM 1098 C C . GLY A 1 146 ? 8.856 -1.802 -1.729 1.00 68.88 146 GLY A C 1
ATOM 1099 O O . GLY A 1 146 ? 8.278 -0.795 -1.332 1.00 68.88 146 GLY A O 1
ATOM 1100 N N . LEU A 1 147 ? 8.999 -2.068 -3.031 1.00 70.06 147 LEU A N 1
ATOM 1101 C CA . LEU A 1 147 ? 8.420 -1.229 -4.085 1.00 70.06 147 LEU A CA 1
ATOM 1102 C C . LEU A 1 147 ? 6.999 -1.655 -4.441 1.00 70.06 147 LEU A C 1
ATOM 1104 O O . LEU A 1 147 ? 6.792 -2.854 -4.612 1.00 70.06 147 LEU A O 1
ATOM 1108 N N . PRO A 1 148 ? 6.039 -0.726 -4.615 1.00 69.00 148 PRO A N 1
ATOM 1109 C CA . PRO A 1 148 ? 4.709 -1.089 -5.085 1.00 69.00 148 PRO A CA 1
ATOM 1110 C C . PRO A 1 148 ? 4.830 -1.649 -6.499 1.00 69.00 148 PRO A C 1
ATOM 1112 O O . PRO A 1 148 ? 5.389 -1.001 -7.391 1.00 69.00 148 PRO A O 1
ATOM 1115 N N . ALA A 1 149 ? 4.325 -2.860 -6.702 1.00 75.31 149 ALA A N 1
ATOM 1116 C CA . ALA A 1 149 ? 4.308 -3.479 -8.015 1.00 75.31 149 ALA A CA 1
ATOM 1117 C C . ALA A 1 149 ? 3.059 -4.323 -8.186 1.00 75.31 149 ALA A C 1
ATOM 1119 O O . ALA A 1 149 ? 2.695 -5.109 -7.315 1.00 75.31 149 ALA A O 1
ATOM 1120 N N . LEU A 1 150 ? 2.435 -4.187 -9.348 1.00 74.69 150 LEU A N 1
ATOM 1121 C CA . LEU A 1 150 ? 1.276 -4.969 -9.731 1.00 74.69 150 LEU A CA 1
ATOM 1122 C C . LEU A 1 150 ? 1.641 -5.979 -10.786 1.00 74.69 150 LEU A C 1
ATOM 1124 O O . LEU A 1 150 ? 2.431 -5.702 -11.682 1.00 74.69 150 LEU A O 1
ATOM 1128 N N . ARG A 1 151 ? 1.004 -7.137 -10.712 1.00 66.88 151 ARG A N 1
ATOM 1129 C CA . ARG A 1 151 ? 1.102 -8.141 -11.756 1.00 66.88 151 ARG A CA 1
ATOM 1130 C C . ARG A 1 151 ? 0.121 -7.803 -12.881 1.00 66.88 151 ARG A C 1
ATOM 1132 O O . ARG A 1 151 ? -1.046 -7.532 -12.625 1.00 66.88 151 ARG A O 1
ATOM 1139 N N . THR A 1 152 ? 0.590 -7.805 -14.120 1.00 70.44 152 THR A N 1
ATOM 1140 C CA . THR A 1 152 ? -0.238 -7.651 -15.318 1.00 70.44 152 THR A CA 1
ATOM 1141 C C . THR A 1 152 ? -0.767 -9.008 -15.760 1.00 70.44 152 THR A C 1
ATOM 1143 O O . THR A 1 152 ? -0.171 -10.037 -15.441 1.00 70.44 152 THR A O 1
ATOM 1146 N N . ALA A 1 153 ? -1.834 -9.018 -16.566 1.00 67.62 153 ALA A N 1
ATOM 1147 C CA . ALA A 1 153 ? -2.441 -10.239 -17.109 1.00 67.62 153 ALA A CA 1
ATOM 1148 C C . ALA A 1 153 ? -1.446 -11.170 -17.839 1.00 67.62 153 ALA A C 1
ATOM 1150 O O . ALA A 1 153 ? -1.672 -12.371 -17.925 1.00 67.62 153 ALA A O 1
ATOM 1151 N N . HIS A 1 154 ? -0.320 -10.637 -18.325 1.00 68.19 154 HIS A N 1
ATOM 1152 C CA . HIS A 1 154 ? 0.739 -11.400 -18.997 1.00 68.19 154 HIS A CA 1
ATOM 1153 C C . HIS A 1 154 ? 1.842 -11.897 -18.044 1.00 68.19 154 HIS A C 1
ATOM 1155 O O . HIS A 1 154 ? 2.918 -12.290 -18.488 1.00 68.19 154 HIS A O 1
ATOM 1161 N N . GLY A 1 155 ? 1.624 -11.818 -16.728 1.00 62.56 155 GLY A N 1
ATOM 1162 C CA . GLY A 1 155 ? 2.611 -12.180 -15.710 1.00 62.56 155 GLY A CA 1
ATOM 1163 C C . GLY A 1 155 ? 3.762 -11.177 -15.569 1.00 62.56 155 GLY A C 1
ATOM 1164 O O . GLY A 1 155 ? 4.718 -11.448 -14.839 1.00 62.56 155 GLY A O 1
ATOM 1165 N N . ALA A 1 156 ? 3.689 -10.022 -16.240 1.00 66.62 156 ALA A N 1
ATOM 1166 C CA . ALA A 1 156 ? 4.654 -8.946 -16.049 1.00 66.62 156 ALA A CA 1
ATOM 1167 C C . ALA A 1 156 ? 4.385 -8.167 -14.756 1.00 66.62 156 ALA A C 1
ATOM 1169 O O . ALA A 1 156 ? 3.285 -8.202 -14.226 1.00 66.62 156 ALA A O 1
ATOM 1170 N N . LEU A 1 157 ? 5.388 -7.460 -14.242 1.00 66.62 157 LEU A N 1
ATOM 1171 C CA . LEU A 1 157 ? 5.233 -6.491 -13.164 1.00 66.62 157 LEU A CA 1
ATOM 1172 C C . LEU A 1 157 ? 5.158 -5.079 -13.755 1.00 66.62 157 LEU A C 1
ATOM 1174 O O . LEU A 1 157 ? 5.995 -4.709 -14.580 1.00 66.62 157 LEU A O 1
ATOM 1178 N N . SER A 1 158 ? 4.170 -4.310 -13.313 1.00 65.69 1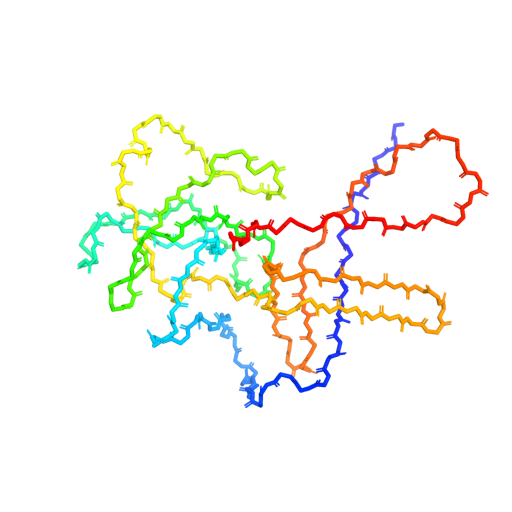58 SER A N 1
ATOM 1179 C CA . SER A 1 158 ? 4.040 -2.869 -13.513 1.00 65.69 158 SER A CA 1
ATOM 1180 C C . SER A 1 158 ? 4.360 -2.164 -12.201 1.00 65.69 158 SER A C 1
ATOM 1182 O O . SER A 1 158 ? 3.839 -2.540 -11.154 1.00 65.69 158 SER A O 1
ATOM 1184 N N . GLY A 1 159 ? 5.196 -1.133 -12.248 1.00 68.69 159 GLY A N 1
ATOM 1185 C CA . GLY A 1 159 ? 5.538 -0.316 -11.086 1.00 68.69 159 GLY A CA 1
ATOM 1186 C C . GLY A 1 159 ? 5.618 1.158 -11.458 1.00 68.69 159 GLY A C 1
ATOM 1187 O O . GLY A 1 159 ? 5.796 1.504 -12.627 1.00 68.69 159 GLY A O 1
ATOM 1188 N N . ALA A 1 160 ? 5.492 2.027 -10.459 1.00 65.94 160 ALA A N 1
ATOM 1189 C CA . ALA A 1 160 ? 5.703 3.457 -10.630 1.00 65.94 160 ALA A CA 1
ATOM 1190 C C . ALA A 1 160 ? 7.160 3.813 -10.309 1.00 65.94 160 ALA A C 1
ATOM 1192 O O . ALA A 1 160 ? 7.697 3.463 -9.259 1.00 65.94 160 ALA A O 1
ATOM 1193 N N . ALA A 1 161 ? 7.799 4.525 -11.230 1.00 63.75 161 ALA A N 1
ATOM 1194 C CA . ALA A 1 161 ? 9.186 4.949 -11.144 1.00 63.75 161 ALA A CA 1
ATOM 1195 C C . ALA A 1 161 ? 9.254 6.475 -11.241 1.00 63.75 161 ALA A C 1
ATOM 1197 O O . ALA A 1 161 ? 8.683 7.062 -12.160 1.00 63.75 161 ALA A O 1
ATOM 1198 N N . ARG A 1 162 ? 9.981 7.126 -10.324 1.00 62.66 162 ARG A N 1
ATOM 1199 C CA . ARG A 1 162 ? 10.270 8.559 -10.425 1.00 62.66 162 ARG A CA 1
ATOM 1200 C C . ARG A 1 162 ? 11.703 8.760 -10.900 1.00 62.66 162 ARG A C 1
ATOM 1202 O O . ARG A 1 162 ? 12.664 8.387 -10.225 1.00 62.66 162 ARG A O 1
ATOM 1209 N N . SER A 1 163 ? 11.856 9.392 -12.057 1.00 57.31 163 SER A N 1
ATOM 1210 C CA . SER A 1 163 ? 13.134 9.981 -12.442 1.00 57.31 163 SER A CA 1
ATOM 1211 C C . SER A 1 163 ? 13.307 11.293 -11.681 1.00 57.31 163 SER A C 1
ATOM 1213 O O . SER A 1 163 ? 12.463 12.188 -11.785 1.00 57.31 163 SER A O 1
ATOM 1215 N N . ARG A 1 164 ? 14.398 11.439 -10.923 1.00 56.34 164 ARG A N 1
ATOM 1216 C CA . ARG A 1 164 ? 14.855 12.784 -10.552 1.00 56.34 164 ARG A CA 1
ATOM 1217 C C . ARG A 1 164 ? 15.382 13.458 -11.824 1.00 56.34 164 ARG A C 1
ATOM 1219 O O . ARG A 1 164 ? 16.028 12.768 -12.613 1.00 56.34 164 ARG A O 1
ATOM 1226 N N . PRO A 1 165 ? 15.129 14.760 -12.040 1.00 56.94 165 PRO A N 1
ATOM 1227 C CA . PRO A 1 165 ? 15.828 15.499 -13.082 1.00 56.94 165 PRO A CA 1
ATOM 1228 C C . PRO A 1 165 ? 17.329 15.289 -12.877 1.00 56.94 165 PRO A C 1
ATOM 1230 O O . PRO A 1 165 ? 17.826 15.517 -11.772 1.00 56.94 165 PRO A O 1
ATOM 1233 N N . ALA A 1 166 ? 18.026 14.789 -13.898 1.00 58.12 166 ALA A N 1
ATOM 1234 C CA . ALA A 1 166 ? 19.477 14.744 -13.860 1.00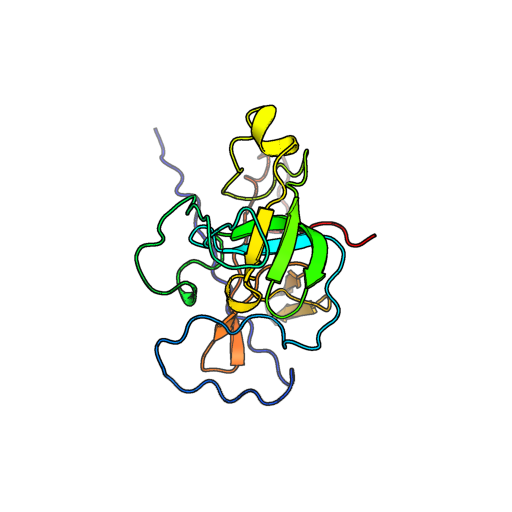 58.12 166 ALA A CA 1
ATOM 1235 C C . ALA A 1 166 ? 19.967 16.186 -13.695 1.00 58.12 166 ALA A C 1
ATOM 1237 O O . ALA A 1 166 ? 19.564 17.072 -14.454 1.00 58.12 166 ALA A O 1
ATOM 1238 N N . ASP A 1 167 ? 20.773 16.433 -12.666 1.00 64.06 167 ASP A N 1
ATOM 1239 C CA . ASP A 1 167 ? 21.418 17.726 -12.491 1.00 64.06 167 ASP A CA 1
ATOM 1240 C C . ASP A 1 167 ? 22.372 17.905 -13.681 1.00 64.06 167 ASP A C 1
ATOM 1242 O O . ASP A 1 167 ? 23.373 17.201 -13.798 1.00 64.06 167 ASP A O 1
ATOM 1246 N N . HIS A 1 168 ? 22.008 18.768 -14.633 1.00 54.84 168 HIS A N 1
ATOM 1247 C CA . HIS A 1 168 ? 22.666 18.911 -15.940 1.00 54.84 168 HIS A CA 1
ATOM 1248 C C . HIS A 1 168 ? 24.066 19.562 -15.860 1.00 54.84 168 HIS A C 1
ATOM 1250 O O . HIS A 1 168 ? 24.547 20.163 -16.825 1.00 54.84 168 HIS A O 1
ATOM 1256 N N . ARG A 1 169 ? 24.774 19.449 -14.732 1.00 58.22 169 ARG A N 1
ATOM 1257 C CA . ARG A 1 169 ? 26.161 19.908 -14.633 1.00 58.22 169 ARG A CA 1
ATOM 1258 C C . ARG A 1 169 ? 27.112 18.852 -15.194 1.00 58.22 169 ARG A C 1
ATOM 1260 O O . ARG A 1 169 ? 27.518 17.927 -14.507 1.00 58.22 169 ARG A O 1
ATOM 1267 N N . HIS A 1 170 ? 27.476 19.060 -16.459 1.00 49.88 170 HIS A N 1
ATOM 1268 C CA . HIS A 1 170 ? 28.721 18.605 -17.090 1.00 49.88 170 HIS A CA 1
ATOM 1269 C C . HIS A 1 170 ? 29.043 17.106 -16.963 1.00 49.88 170 HIS A C 1
ATOM 1271 O O . HIS A 1 170 ? 29.885 16.701 -16.169 1.00 49.88 170 HIS A O 1
ATOM 1277 N N . SER A 1 171 ? 28.478 16.271 -17.834 1.00 46.53 171 SER A N 1
ATOM 1278 C CA . SER A 1 171 ? 29.185 15.054 -18.258 1.00 46.53 171 SER A CA 1
ATOM 1279 C C . SER A 1 171 ? 28.668 14.558 -19.608 1.00 46.53 171 SER A C 1
ATOM 1281 O O . SER A 1 171 ? 27.503 14.214 -19.760 1.00 46.53 171 SER A O 1
ATOM 1283 N N . GLY A 1 172 ? 29.549 14.536 -20.611 1.00 50.56 172 GLY A N 1
ATOM 1284 C CA . GLY A 1 172 ? 29.311 13.931 -21.925 1.00 50.56 172 GLY A CA 1
ATOM 1285 C C . GLY A 1 172 ? 29.447 12.407 -21.888 1.00 50.56 172 GLY A C 1
ATOM 1286 O O . GLY A 1 172 ? 30.246 11.845 -22.629 1.00 50.56 172 GLY A O 1
ATOM 1287 N N . GLY A 1 173 ? 28.719 11.741 -20.990 1.00 50.19 173 GLY A N 1
ATOM 1288 C CA . GLY A 1 173 ? 28.730 10.287 -20.833 1.00 50.19 173 GLY A CA 1
ATOM 1289 C C . GLY A 1 173 ? 27.308 9.740 -20.805 1.00 50.19 173 GLY A C 1
ATOM 1290 O O . GLY A 1 173 ? 26.446 10.349 -20.185 1.00 50.19 173 GLY A O 1
ATOM 1291 N N . LEU A 1 174 ? 27.086 8.611 -21.492 1.00 49.78 174 LEU A N 1
ATOM 1292 C CA . LEU A 1 174 ? 25.818 7.868 -21.585 1.00 49.78 174 LEU A CA 1
ATOM 1293 C C . LEU A 1 174 ? 24.938 8.039 -20.336 1.00 49.78 174 LEU A C 1
ATOM 1295 O O . LEU A 1 174 ? 25.279 7.542 -19.259 1.00 49.78 174 LEU A O 1
ATOM 1299 N N . ASP A 1 175 ? 23.812 8.737 -20.515 1.00 47.28 175 ASP A N 1
ATOM 1300 C CA . ASP A 1 175 ? 22.835 9.055 -19.474 1.00 47.28 175 ASP A CA 1
ATOM 1301 C C . ASP A 1 175 ? 22.313 7.763 -18.831 1.00 47.28 175 ASP A C 1
ATOM 1303 O O . ASP A 1 175 ? 21.410 7.084 -19.328 1.00 47.28 175 ASP A O 1
ATOM 1307 N N . ARG A 1 176 ? 22.893 7.392 -17.688 1.00 52.34 176 ARG A N 1
ATOM 1308 C CA . ARG A 1 176 ? 22.317 6.368 -16.820 1.00 52.34 176 ARG A CA 1
ATOM 1309 C C . ARG A 1 176 ? 21.098 6.979 -16.149 1.00 52.34 176 ARG A C 1
ATOM 1311 O O . ARG A 1 176 ? 21.236 7.723 -15.179 1.00 52.34 176 ARG A O 1
ATOM 1318 N N . LEU A 1 177 ? 19.907 6.619 -16.625 1.00 47.00 177 LEU A N 1
ATOM 1319 C CA . LEU A 1 177 ? 18.659 6.919 -15.933 1.00 47.00 177 LEU A CA 1
ATOM 1320 C C . LEU A 1 177 ? 18.697 6.281 -14.534 1.00 47.00 177 LEU A C 1
ATOM 1322 O O . LEU A 1 177 ? 18.432 5.091 -14.360 1.00 47.00 177 LEU A O 1
ATOM 1326 N N . ARG A 1 178 ? 19.039 7.074 -13.515 1.00 46.97 178 ARG A N 1
ATOM 1327 C CA . ARG A 1 178 ? 18.873 6.677 -12.116 1.00 46.97 178 ARG A CA 1
ATOM 1328 C C . ARG A 1 178 ? 17.419 6.887 -11.736 1.00 46.97 178 ARG A C 1
ATOM 1330 O O . ARG A 1 178 ? 16.998 7.989 -11.389 1.00 46.97 178 ARG A O 1
ATOM 1337 N N . VAL A 1 179 ? 16.654 5.808 -11.794 1.00 45.19 179 VAL A N 1
ATOM 1338 C CA . VAL A 1 179 ? 15.332 5.780 -11.184 1.00 45.19 179 VAL A CA 1
ATOM 1339 C C . VAL A 1 179 ? 15.521 5.659 -9.676 1.00 45.19 179 VAL A C 1
ATOM 1341 O O . VAL A 1 179 ? 16.017 4.649 -9.176 1.00 45.19 179 VAL A O 1
ATOM 1344 N N . HIS A 1 180 ? 15.137 6.701 -8.944 1.00 40.75 180 HIS A N 1
ATOM 1345 C CA . HIS A 1 180 ? 15.024 6.613 -7.497 1.00 40.75 180 HIS A CA 1
ATOM 1346 C C . HIS A 1 180 ? 13.639 6.069 -7.193 1.00 40.75 180 HIS A C 1
ATOM 1348 O O . HIS A 1 180 ? 12.642 6.771 -7.350 1.00 40.75 180 HIS A O 1
ATOM 1354 N N . VAL A 1 181 ? 13.583 4.803 -6.795 1.00 45.50 181 VAL A N 1
ATOM 1355 C CA . VAL A 1 181 ? 12.342 4.205 -6.321 1.00 45.50 181 VAL A CA 1
ATOM 1356 C C . VAL A 1 181 ? 12.407 4.101 -4.804 1.00 45.50 181 VAL A C 1
ATOM 1358 O O . VAL A 1 181 ? 13.394 3.623 -4.239 1.00 45.50 181 VAL A O 1
ATOM 1361 N N . CYS A 1 182 ? 11.379 4.625 -4.154 1.00 44.75 182 CYS A N 1
ATOM 1362 C CA . CYS A 1 182 ? 11.354 4.819 -2.720 1.00 44.75 182 CYS A CA 1
ATOM 1363 C C . CYS A 1 182 ? 10.827 3.570 -2.034 1.00 44.75 182 CYS A C 1
ATOM 1365 O O . CYS A 1 182 ? 9.686 3.167 -2.230 1.00 44.75 182 CYS A O 1
ATOM 1367 N N . VAL A 1 183 ? 11.701 2.969 -1.243 1.00 41.00 183 VAL A N 1
ATOM 1368 C CA . VAL A 1 183 ? 11.435 1.786 -0.440 1.00 41.00 183 VAL A CA 1
ATOM 1369 C C . VAL A 1 183 ? 11.448 2.237 1.006 1.00 41.00 183 VAL A C 1
ATOM 1371 O O . VAL A 1 183 ? 12.452 2.807 1.438 1.00 41.00 183 VAL A O 1
ATOM 1374 N N . GLY A 1 184 ? 10.376 1.980 1.755 1.00 38.47 184 GLY A N 1
ATOM 1375 C CA . GLY A 1 184 ? 10.467 2.025 3.212 1.00 38.47 184 GLY A CA 1
ATOM 1376 C C . GLY A 1 184 ? 11.506 0.999 3.658 1.00 38.47 184 GLY A C 1
ATOM 1377 O O . GLY A 1 184 ? 11.375 -0.178 3.322 1.00 38.47 184 GLY A O 1
ATOM 1378 N N . GLN A 1 185 ? 12.579 1.439 4.319 1.00 32.31 185 GLN A N 1
ATOM 1379 C CA . GLN A 1 185 ? 13.590 0.525 4.849 1.00 32.31 185 GLN A CA 1
ATOM 1380 C C . GLN A 1 185 ? 12.904 -0.461 5.799 1.00 32.31 185 GLN A C 1
ATOM 1382 O O . GLN A 1 185 ? 12.354 -0.060 6.823 1.00 32.31 185 GLN A O 1
ATOM 1387 N N . ALA A 1 186 ? 12.925 -1.748 5.448 1.00 33.50 186 ALA A N 1
ATOM 1388 C CA . ALA A 1 186 ? 12.679 -2.791 6.430 1.00 33.50 186 ALA A CA 1
ATOM 1389 C C . ALA A 1 186 ? 13.815 -2.727 7.474 1.00 33.50 186 ALA A C 1
ATOM 1391 O O . ALA A 1 186 ? 14.965 -2.534 7.059 1.00 33.50 186 ALA A O 1
ATOM 1392 N N . PRO A 1 187 ? 13.504 -2.808 8.780 1.00 37.69 187 PRO A N 1
ATOM 1393 C CA . PRO A 1 187 ? 14.520 -2.866 9.828 1.00 37.69 187 PRO A CA 1
ATOM 1394 C C . PRO A 1 187 ? 15.412 -4.104 9.692 1.00 37.69 187 PRO A C 1
ATOM 1396 O O . PRO A 1 187 ? 14.914 -5.147 9.204 1.00 37.69 187 PRO A O 1
#

Solvent-accessible surface area (backbone atoms only — not comparable to full-atom values): 11748 Å² total; per-residue (Å²): 138,83,86,77,77,85,77,77,63,75,56,76,43,76,54,90,83,69,81,94,70,80,67,65,93,60,89,67,58,68,71,26,70,60,80,85,58,87,81,67,41,51,45,39,30,36,44,51,32,57,35,18,65,49,92,74,79,81,46,74,50,62,84,44,83,65,96,67,58,57,75,83,41,60,56,52,36,34,68,27,30,49,75,48,74,58,81,60,30,33,32,38,44,81,61,85,86,68,92,62,56,86,52,73,79,87,72,56,78,68,59,76,74,52,62,34,21,31,45,37,68,35,27,49,45,52,32,83,59,65,46,74,52,73,48,96,89,72,50,70,48,78,46,58,39,49,28,51,41,43,76,43,90,84,52,18,36,41,42,58,53,45,70,63,80,75,79,86,76,82,71,102,57,86,83,74,83,61,63,58,66,65,46,58,74,67,128

Sequence (187 aa):
MQIRLAGVIVAMLVTPALGDQKLDGSTTDPRGPEPTAKLAGTVLVWNDATFYLDADDKASTQLATIAGPRKDHVGQVVPLRVVSTTGDFVEVESVVGTDCTWTKLPQPEDLTKLRLFVKRSDLAPVVVKPFTKTWPNGTSLAVRAGLPALRTAHGALSGAARSRPADHRHSGGLDRLRVHVCVGQAP

Foldseek 3Di:
DDDDPQDWDWDWAQDPDDDDDQPDPDLDADFFDDQPDDDFFKFKFAQQFWKALDPPPPHIDGRDDDDGHCQVVLQRIAIWGFPDDDGQKTWTAHDPDQPAGPDDPPDDVVSNVGTIITGSRRIADWAQAWDKDADPVRQIDIDHTQFRWDQDNSRIITGTWGFDPDPPPDDPDDDNRDTDTGHRDDD

pLDDT: mean 72.47, std 19.54, range [28.03, 96.75]

Mean predicted aligned error: 10.37 Å